Protein AF-A0A662DNP5-F1 (afdb_monomer_lite)

Sequence (280 aa):
MILGVSLAGTIFVSTRASARKDHTVALIEAVDAAIAKAESLQQAASLASVRGSESRRVARHDNTPQSVALATEATAAERLAYVGAADAWEAAGVVVEDALASSVDTMDASAREELRRLRYRTQIGTGDLAGAAENLEAMLKQSIDSPDADPAHRIRVREDLVMAYYHAARLMRLRGDPERAWRLVSERARQHARVLAEGADPAGGLLGATTRRQYNLEVIMEFERTPLDMLDAEALPVECPGGNCKNLNLDTWPWKKRQNNDDSLNDDRGVGDPGSSGGG

Structure (mmCIF, N/CA/C/O backbone):
data_AF-A0A662DNP5-F1
#
_entry.id   AF-A0A662DNP5-F1
#
loop_
_atom_site.group_PDB
_atom_site.id
_atom_site.type_symbol
_atom_site.label_atom_id
_atom_site.label_alt_id
_atom_site.label_comp_id
_atom_site.label_asym_id
_atom_site.label_entity_id
_atom_site.label_seq_id
_atom_site.pdbx_PDB_ins_code
_atom_site.Cartn_x
_atom_site.Cartn_y
_atom_site.Cartn_z
_atom_site.occupancy
_atom_site.B_iso_or_equiv
_atom_site.auth_seq_id
_atom_site.auth_comp_id
_atom_site.auth_asym_id
_atom_site.auth_atom_id
_atom_site.pdbx_PDB_model_num
ATOM 1 N N . MET A 1 1 ? 23.895 19.613 -67.148 1.00 36.22 1 MET A N 1
ATOM 2 C CA . MET A 1 1 ? 23.746 20.495 -65.972 1.00 36.22 1 MET A CA 1
ATOM 3 C C . MET A 1 1 ? 22.516 20.006 -65.210 1.00 36.22 1 MET A C 1
ATOM 5 O O . MET A 1 1 ? 21.408 20.343 -65.591 1.00 36.22 1 MET A O 1
ATOM 9 N N . ILE A 1 2 ? 22.690 19.087 -64.254 1.00 39.53 2 ILE A N 1
ATOM 10 C CA . ILE A 1 2 ? 21.603 18.554 -63.415 1.00 39.53 2 ILE A CA 1
ATOM 11 C C . ILE A 1 2 ? 22.115 18.602 -61.979 1.00 39.53 2 ILE A C 1
ATOM 13 O O . ILE A 1 2 ? 23.046 17.882 -61.635 1.00 39.53 2 ILE A O 1
ATOM 17 N N . LEU A 1 3 ? 21.529 19.475 -61.168 1.00 39.50 3 LEU A N 1
ATOM 18 C CA . LEU A 1 3 ? 21.676 19.490 -59.717 1.00 39.50 3 LEU A CA 1
ATOM 19 C C . LEU A 1 3 ? 20.291 19.776 -59.140 1.00 39.50 3 LEU A C 1
ATOM 21 O O . LEU A 1 3 ? 19.796 20.895 -59.208 1.00 39.50 3 LEU A O 1
ATOM 25 N N . GLY A 1 4 ? 19.666 18.730 -58.612 1.00 35.75 4 GLY A N 1
ATOM 26 C CA . GLY A 1 4 ? 18.464 18.794 -57.792 1.00 35.75 4 GLY A CA 1
ATOM 27 C C . GLY A 1 4 ? 18.641 17.787 -56.666 1.00 35.75 4 GLY A C 1
ATOM 28 O O . GLY A 1 4 ? 18.361 16.607 -56.846 1.00 35.75 4 GLY A O 1
ATOM 29 N N . VAL A 1 5 ? 19.204 18.234 -55.543 1.00 42.66 5 VAL A N 1
ATOM 30 C CA . VAL A 1 5 ? 19.415 17.408 -54.348 1.00 42.66 5 VAL A CA 1
ATOM 31 C C . VAL A 1 5 ? 18.262 17.667 -53.384 1.00 42.66 5 VAL A C 1
ATOM 33 O O . VAL A 1 5 ? 18.065 18.787 -52.918 1.00 42.66 5 VAL A O 1
ATOM 36 N N . SER A 1 6 ? 17.496 16.610 -53.116 1.00 42.53 6 SER A N 1
ATOM 37 C CA . SER A 1 6 ? 16.400 16.555 -52.150 1.00 42.53 6 SER A CA 1
ATOM 38 C C . SER A 1 6 ? 16.863 16.887 -50.731 1.00 42.53 6 SER A C 1
ATOM 40 O O . SER A 1 6 ? 17.565 16.101 -50.100 1.00 42.53 6 SER A O 1
ATOM 42 N N . LEU A 1 7 ? 16.384 18.011 -50.196 1.00 45.66 7 LEU A N 1
ATOM 43 C CA . LEU A 1 7 ? 16.494 18.400 -48.789 1.00 45.66 7 LEU A CA 1
ATOM 44 C C . LEU A 1 7 ? 15.089 18.369 -48.151 1.00 45.66 7 LEU A C 1
ATOM 46 O O . LEU A 1 7 ? 14.482 19.403 -47.909 1.00 45.66 7 LEU A O 1
ATOM 50 N N . ALA A 1 8 ? 14.512 17.180 -47.952 1.00 47.00 8 ALA A N 1
ATOM 51 C CA . ALA A 1 8 ? 13.168 17.055 -47.355 1.00 47.00 8 ALA A CA 1
ATOM 52 C C . ALA A 1 8 ? 13.023 15.929 -46.309 1.00 47.00 8 ALA A C 1
ATOM 54 O O . ALA A 1 8 ? 11.950 15.758 -45.739 1.00 47.00 8 ALA A O 1
ATOM 55 N N . GLY A 1 9 ? 14.084 15.164 -46.019 1.00 45.00 9 GLY A N 1
ATOM 56 C CA . GLY A 1 9 ? 13.989 13.956 -45.182 1.00 45.00 9 GLY A CA 1
ATOM 57 C C . GLY A 1 9 ? 14.181 14.149 -43.672 1.00 45.00 9 GLY A C 1
ATOM 58 O O . GLY A 1 9 ? 13.719 13.322 -42.892 1.00 45.00 9 GLY A O 1
ATOM 59 N N . THR A 1 10 ? 14.844 15.216 -43.221 1.00 48.53 10 THR A N 1
ATOM 60 C CA . THR A 1 10 ? 15.363 15.299 -41.838 1.00 48.53 10 THR A CA 1
ATOM 61 C C . THR A 1 10 ? 14.468 16.046 -40.845 1.00 48.53 10 THR A C 1
ATOM 63 O O . THR A 1 10 ? 14.585 15.824 -39.644 1.00 48.53 10 THR A O 1
ATOM 66 N N . ILE A 1 11 ? 13.531 16.882 -41.303 1.00 49.62 11 ILE A N 1
ATOM 67 C CA . ILE A 1 11 ? 12.707 17.717 -40.403 1.00 49.62 11 ILE A CA 1
ATOM 68 C C . ILE A 1 11 ? 11.482 16.950 -39.857 1.00 49.62 11 ILE A C 1
ATOM 70 O O . ILE A 1 11 ? 11.056 17.185 -38.728 1.00 49.62 11 ILE A O 1
ATOM 74 N N . PHE A 1 12 ? 10.960 15.964 -40.596 1.00 46.38 12 PHE A N 1
ATOM 75 C CA . PHE A 1 12 ? 9.744 15.220 -40.220 1.00 46.38 12 PHE A CA 1
ATOM 76 C C . PHE A 1 12 ? 9.962 14.112 -39.173 1.00 46.38 12 PHE A C 1
ATOM 78 O O . PHE A 1 12 ? 9.033 13.726 -38.462 1.00 46.38 12 PHE A O 1
ATOM 85 N N . VAL A 1 13 ? 11.184 13.580 -39.062 1.00 53.91 13 VAL A N 1
ATOM 86 C CA . VAL A 1 13 ? 11.512 12.513 -38.098 1.00 53.91 13 VAL A CA 1
ATOM 87 C C . VAL A 1 13 ? 11.653 13.076 -36.679 1.00 53.91 13 VAL A C 1
ATOM 89 O O . VAL A 1 13 ? 11.223 12.442 -35.715 1.00 53.91 13 VAL A O 1
ATOM 92 N N . SER A 1 14 ? 12.183 14.296 -36.557 1.00 59.44 14 SER A N 1
ATOM 93 C CA . SER A 1 14 ? 12.400 14.977 -35.274 1.00 59.44 14 SER A CA 1
ATOM 94 C C . SER A 1 14 ? 11.085 15.302 -34.546 1.00 59.44 14 SER A C 1
ATOM 96 O O . SER A 1 14 ? 10.929 15.003 -33.362 1.00 59.44 14 SER A O 1
ATOM 98 N N . THR A 1 15 ? 10.078 15.804 -35.266 1.00 64.00 15 THR A N 1
ATOM 99 C CA . THR A 1 15 ? 8.771 16.185 -34.695 1.00 64.00 15 THR A CA 1
ATOM 100 C C . THR A 1 15 ? 7.972 14.983 -34.188 1.00 64.00 15 THR A C 1
ATOM 102 O O . THR A 1 15 ? 7.389 15.043 -33.108 1.00 64.00 15 THR A O 1
ATOM 105 N N . ARG A 1 16 ? 7.990 13.853 -34.910 1.00 60.69 16 ARG A N 1
ATOM 106 C CA . ARG A 1 16 ? 7.328 12.609 -34.466 1.00 60.69 16 ARG A CA 1
ATOM 107 C C . ARG A 1 16 ? 8.023 11.949 -33.274 1.00 60.69 16 ARG A C 1
ATOM 109 O O . ARG A 1 16 ? 7.380 11.234 -32.511 1.00 60.69 16 ARG A O 1
ATOM 116 N N . ALA A 1 17 ? 9.334 12.130 -33.125 1.00 62.41 17 ALA A N 1
ATOM 117 C CA . ALA A 1 17 ? 10.064 11.637 -31.960 1.00 62.41 17 ALA A CA 1
ATOM 118 C C . ALA A 1 17 ? 9.761 12.474 -30.706 1.00 62.41 17 ALA A C 1
ATOM 120 O O . ALA A 1 17 ? 9.535 11.889 -29.651 1.00 62.41 17 ALA A O 1
ATOM 121 N N . SER A 1 18 ? 9.683 13.805 -30.834 1.00 68.06 18 SER A N 1
ATOM 122 C CA . SER A 1 18 ? 9.265 14.693 -29.737 1.00 68.06 18 SER A CA 1
ATOM 123 C C . SER A 1 18 ? 7.837 14.386 -29.282 1.00 68.06 18 SER A C 1
ATOM 125 O O . SER A 1 18 ? 7.633 14.042 -28.127 1.00 68.06 18 SER A O 1
ATOM 127 N N . ALA A 1 19 ? 6.876 14.348 -30.212 1.00 73.06 19 ALA A N 1
ATOM 128 C CA . ALA A 1 19 ? 5.469 14.105 -29.883 1.00 73.06 19 ALA A CA 1
ATOM 129 C C . ALA A 1 19 ? 5.215 12.753 -29.182 1.00 73.06 19 ALA A C 1
ATOM 131 O O . ALA A 1 19 ? 4.323 12.644 -28.345 1.00 73.06 19 ALA A O 1
ATOM 132 N N . ARG A 1 20 ? 6.004 11.711 -29.490 1.00 74.00 20 ARG A N 1
ATOM 133 C CA . ARG A 1 20 ? 5.924 10.409 -28.796 1.00 74.00 20 ARG A CA 1
ATOM 134 C C . ARG A 1 20 ? 6.465 10.461 -27.368 1.00 74.00 20 ARG A C 1
ATOM 136 O O . ARG A 1 20 ? 5.899 9.814 -26.486 1.00 74.00 20 ARG A O 1
ATOM 143 N N . LYS A 1 21 ? 7.541 11.220 -27.139 1.00 75.69 21 LYS A N 1
ATOM 144 C CA . LYS A 1 21 ? 8.077 11.451 -25.791 1.00 75.69 21 LYS A CA 1
ATOM 145 C C . LYS A 1 21 ? 7.081 12.239 -24.948 1.00 75.69 21 LYS A C 1
ATOM 147 O O . LYS A 1 21 ? 6.774 11.807 -23.845 1.00 75.69 21 LYS A O 1
ATOM 152 N N . ASP A 1 22 ? 6.507 13.298 -25.512 1.00 82.44 22 ASP A N 1
ATOM 153 C CA . ASP A 1 22 ? 5.512 14.135 -24.835 1.00 82.44 22 ASP A CA 1
ATOM 154 C C . ASP A 1 22 ? 4.267 13.316 -24.449 1.00 82.44 22 ASP A C 1
ATOM 156 O O . ASP A 1 22 ? 3.768 13.421 -23.332 1.00 82.44 22 ASP A O 1
ATOM 160 N N . HIS A 1 23 ? 3.815 12.419 -25.333 1.00 86.31 23 HIS A N 1
ATOM 161 C CA . HIS A 1 23 ? 2.709 11.510 -25.029 1.00 86.31 23 HIS A CA 1
ATOM 162 C C . HIS A 1 23 ? 3.040 10.510 -23.909 1.00 86.31 23 HIS A C 1
ATOM 164 O O . HIS A 1 23 ? 2.220 10.289 -23.023 1.00 86.31 23 HIS A O 1
ATOM 170 N N . THR A 1 24 ? 4.241 9.923 -23.923 1.00 86.94 24 THR A N 1
ATOM 171 C CA . THR A 1 24 ? 4.683 8.968 -22.890 1.00 86.94 24 THR A CA 1
ATOM 172 C C . THR A 1 24 ? 4.749 9.627 -21.514 1.00 86.94 24 THR A C 1
ATOM 174 O O . THR A 1 24 ? 4.273 9.053 -20.538 1.00 86.94 24 THR A O 1
ATOM 177 N N . VAL A 1 25 ? 5.299 10.843 -21.445 1.00 88.56 25 VAL A N 1
ATOM 178 C CA . VAL A 1 25 ? 5.352 11.631 -20.206 1.00 88.56 25 VAL A CA 1
ATOM 179 C C . VAL A 1 25 ? 3.941 11.917 -19.699 1.00 88.56 25 VAL A C 1
ATOM 181 O O . VAL A 1 25 ? 3.656 11.640 -18.539 1.00 88.56 25 VAL A O 1
ATOM 184 N N . ALA A 1 26 ? 3.033 12.356 -20.574 1.00 90.88 26 ALA A N 1
ATOM 185 C CA . ALA A 1 26 ? 1.649 12.635 -20.195 1.00 90.88 26 ALA A CA 1
ATOM 186 C C . ALA A 1 26 ? 0.910 11.400 -19.642 1.00 90.88 26 ALA A C 1
ATOM 188 O O . ALA A 1 26 ? 0.112 11.527 -18.715 1.00 90.88 26 ALA A O 1
ATOM 189 N N . LEU A 1 27 ? 1.174 10.203 -20.181 1.00 92.88 27 LEU A N 1
ATOM 190 C CA . LEU A 1 27 ? 0.600 8.959 -19.657 1.00 92.88 27 LEU A CA 1
ATOM 191 C C . LEU A 1 27 ? 1.104 8.650 -18.241 1.00 92.88 27 LEU A C 1
ATOM 193 O O . LEU A 1 27 ? 0.302 8.316 -17.372 1.00 92.88 27 LEU A O 1
ATOM 197 N N . ILE A 1 28 ? 2.413 8.779 -18.001 1.00 92.44 28 ILE A N 1
ATOM 198 C CA . ILE A 1 28 ? 3.003 8.544 -16.674 1.00 92.44 28 ILE A CA 1
ATOM 199 C C . ILE A 1 28 ? 2.483 9.578 -15.667 1.00 92.44 28 ILE A C 1
ATOM 201 O O . ILE A 1 28 ? 2.056 9.201 -14.582 1.00 92.44 28 ILE A O 1
ATOM 205 N N . GLU A 1 29 ? 2.422 10.858 -16.039 1.00 93.81 29 GLU A N 1
ATOM 206 C CA . GLU A 1 29 ? 1.881 11.917 -15.176 1.00 93.81 29 GLU A CA 1
ATOM 207 C C . GLU A 1 29 ? 0.405 11.683 -14.821 1.00 93.81 29 GLU A C 1
ATOM 209 O O . GLU A 1 29 ? -0.000 11.903 -13.678 1.00 93.81 29 GLU A O 1
ATOM 214 N N . ALA A 1 30 ? -0.406 11.205 -15.771 1.00 95.75 30 ALA A N 1
ATOM 215 C CA . ALA A 1 30 ? -1.804 10.864 -15.514 1.00 95.75 30 ALA A CA 1
ATOM 216 C C . ALA A 1 30 ? -1.939 9.695 -14.524 1.00 95.75 30 ALA A C 1
ATOM 218 O O . ALA A 1 30 ? -2.786 9.739 -13.627 1.00 95.75 30 ALA A O 1
ATOM 219 N N . VAL A 1 31 ? -1.084 8.677 -14.658 1.00 96.94 31 VAL A N 1
ATOM 220 C CA . VAL A 1 31 ? -1.005 7.556 -13.714 1.00 96.94 31 VAL A CA 1
ATOM 221 C C . VAL A 1 31 ? -0.589 8.038 -12.324 1.00 96.94 31 VAL A C 1
ATOM 223 O O . VAL A 1 31 ? -1.267 7.725 -11.344 1.00 96.94 31 VAL A O 1
ATOM 226 N N . ASP A 1 32 ? 0.486 8.820 -12.225 1.00 95.81 32 ASP A N 1
ATOM 227 C CA . ASP A 1 32 ? 0.985 9.336 -10.948 1.00 95.81 32 ASP A CA 1
ATOM 228 C C . ASP A 1 32 ? -0.064 10.213 -10.255 1.00 95.81 32 ASP A C 1
ATOM 230 O O . ASP A 1 32 ? -0.270 10.096 -9.047 1.00 95.81 32 ASP A O 1
ATOM 234 N N . ALA A 1 33 ? -0.796 11.038 -11.009 1.00 97.19 33 ALA A N 1
ATOM 235 C CA . ALA A 1 33 ? -1.895 11.837 -10.474 1.00 97.19 33 ALA A CA 1
ATOM 236 C C . ALA A 1 33 ? -3.041 10.965 -9.929 1.00 97.19 33 ALA A C 1
ATOM 238 O O . ALA A 1 33 ? -3.607 11.274 -8.874 1.00 97.19 33 ALA A O 1
ATOM 239 N N . ALA A 1 34 ? -3.382 9.870 -10.616 1.00 97.81 34 ALA A N 1
ATOM 240 C CA . ALA A 1 34 ? -4.404 8.934 -10.155 1.00 97.81 34 ALA A CA 1
ATOM 241 C C . ALA A 1 34 ? -3.972 8.207 -8.868 1.00 97.81 34 ALA A C 1
ATOM 243 O O . ALA A 1 34 ? -4.752 8.134 -7.916 1.00 97.81 34 ALA A O 1
ATOM 244 N N . ILE A 1 35 ? -2.718 7.748 -8.802 1.00 96.06 35 ILE A N 1
ATOM 245 C CA . ILE A 1 35 ? -2.137 7.119 -7.606 1.00 96.06 35 ILE A CA 1
ATOM 246 C C . ILE A 1 35 ? -2.080 8.116 -6.445 1.00 96.06 35 ILE A C 1
ATOM 248 O O . ILE A 1 35 ? -2.546 7.801 -5.354 1.00 96.06 35 ILE A O 1
ATOM 252 N N . ALA A 1 36 ? -1.602 9.342 -6.669 1.00 95.88 36 ALA A N 1
ATOM 253 C CA . ALA A 1 36 ? -1.534 10.373 -5.634 1.00 95.88 36 ALA A CA 1
ATOM 254 C C . ALA A 1 36 ? -2.922 10.718 -5.066 1.00 95.88 36 ALA A C 1
ATOM 256 O O . ALA A 1 36 ? -3.079 10.926 -3.859 1.00 95.88 36 ALA A O 1
ATOM 257 N N . LYS A 1 37 ? -3.958 10.742 -5.916 1.00 96.44 37 LYS A N 1
ATOM 258 C CA . LYS A 1 37 ? -5.347 10.909 -5.470 1.00 96.44 37 LYS A CA 1
ATOM 259 C C . LYS A 1 37 ? -5.800 9.741 -4.591 1.00 96.44 37 LYS A C 1
ATOM 261 O O . LYS A 1 37 ? -6.420 9.985 -3.554 1.00 96.44 37 LYS A O 1
ATOM 266 N N . ALA A 1 38 ? -5.505 8.504 -4.989 1.00 94.62 38 ALA A N 1
ATOM 267 C CA . ALA A 1 38 ? -5.843 7.319 -4.206 1.00 94.62 38 ALA A CA 1
ATOM 268 C C . ALA A 1 38 ? -5.133 7.324 -2.841 1.00 94.62 38 ALA A C 1
ATOM 270 O O . ALA A 1 38 ? -5.788 7.179 -1.811 1.00 94.62 38 ALA A O 1
ATOM 271 N N . GLU A 1 39 ? -3.831 7.625 -2.812 1.00 92.38 39 GLU A N 1
ATOM 272 C CA . GLU A 1 39 ? -3.050 7.779 -1.578 1.00 92.38 39 GLU A CA 1
ATOM 273 C C . GLU A 1 39 ? -3.624 8.874 -0.663 1.00 92.38 39 GLU A C 1
ATOM 275 O O . GLU A 1 39 ? -3.740 8.675 0.546 1.00 92.38 39 GLU A O 1
ATOM 280 N N . SER A 1 40 ? -4.039 10.017 -1.220 1.00 94.31 40 SER A N 1
ATOM 281 C CA . SER A 1 40 ? -4.643 11.108 -0.445 1.00 94.31 40 SER A CA 1
ATOM 282 C C . SER A 1 40 ? -5.986 10.715 0.183 1.00 94.31 40 SER A C 1
ATOM 284 O O . SER A 1 40 ? -6.209 10.962 1.372 1.00 94.31 40 SER A O 1
ATOM 286 N N . LEU A 1 41 ? -6.874 10.072 -0.582 1.00 93.94 41 LEU A N 1
ATOM 287 C CA . LEU A 1 41 ? -8.159 9.586 -0.067 1.00 93.94 41 LEU A CA 1
ATOM 288 C C . LEU A 1 41 ? -7.966 8.505 0.993 1.00 93.94 41 LEU A C 1
ATOM 290 O O . LEU A 1 41 ? -8.680 8.467 1.994 1.00 93.94 41 LEU A O 1
ATOM 294 N N . GLN A 1 42 ? -6.952 7.674 0.816 1.00 89.69 42 GLN A N 1
ATOM 295 C CA . GLN A 1 42 ? -6.606 6.648 1.772 1.00 89.69 42 GLN A CA 1
ATOM 296 C C . GLN A 1 42 ? -6.049 7.219 3.081 1.00 89.69 42 GLN A C 1
ATOM 298 O O . GLN A 1 42 ? -6.447 6.774 4.155 1.00 89.69 42 GLN A O 1
ATOM 303 N N . GLN A 1 43 ? -5.189 8.239 3.023 1.00 90.00 43 GLN A N 1
ATOM 304 C CA . GLN A 1 43 ? -4.744 8.962 4.220 1.00 90.00 43 GLN A CA 1
ATOM 305 C C . GLN A 1 43 ? -5.936 9.570 4.972 1.00 90.00 43 GLN A C 1
ATOM 307 O O . GLN A 1 43 ? -6.005 9.488 6.201 1.00 90.00 43 GLN A O 1
ATOM 312 N N . ALA A 1 44 ? -6.911 10.131 4.248 1.00 91.25 44 ALA A N 1
ATOM 313 C CA . ALA A 1 44 ? -8.145 10.631 4.848 1.00 91.25 44 ALA A CA 1
ATOM 314 C C . ALA A 1 44 ? -8.959 9.509 5.520 1.00 91.25 44 ALA A C 1
ATOM 316 O O . ALA A 1 44 ? -9.486 9.711 6.618 1.00 91.25 44 ALA A O 1
ATOM 317 N N . ALA A 1 45 ? -9.013 8.320 4.915 1.00 90.75 45 ALA A N 1
ATOM 318 C CA . ALA A 1 45 ? -9.662 7.150 5.497 1.00 90.75 45 ALA A CA 1
ATOM 319 C C . ALA A 1 45 ? -8.958 6.652 6.769 1.00 90.75 45 ALA A C 1
ATOM 321 O O . ALA A 1 45 ? -9.620 6.407 7.779 1.00 90.75 45 ALA A O 1
ATOM 322 N N . SER A 1 46 ? -7.622 6.611 6.785 1.00 87.31 46 SER A N 1
ATOM 323 C CA . SER A 1 46 ? -6.850 6.271 7.986 1.00 87.31 46 SER A CA 1
ATOM 324 C C . SER A 1 46 ? -7.104 7.261 9.129 1.00 87.31 46 SER A C 1
ATOM 326 O O . SER A 1 46 ? -7.311 6.849 10.270 1.00 87.31 46 SER A O 1
ATOM 328 N N . LEU A 1 47 ? -7.178 8.566 8.841 1.00 89.44 47 LEU A N 1
ATOM 329 C CA . LEU A 1 47 ? -7.543 9.576 9.842 1.00 89.44 47 LEU A CA 1
ATOM 330 C C . LEU A 1 47 ? -8.979 9.395 10.358 1.00 89.44 47 LEU A C 1
ATOM 332 O O . LEU A 1 47 ? -9.227 9.551 11.555 1.00 89.44 47 LEU A O 1
ATOM 336 N N . ALA A 1 48 ? -9.925 9.055 9.479 1.00 90.81 48 ALA A N 1
ATOM 337 C CA . ALA A 1 48 ? -11.293 8.735 9.881 1.00 90.81 48 ALA A CA 1
ATOM 338 C C . ALA A 1 48 ? -11.343 7.491 10.786 1.00 90.81 48 ALA A C 1
ATOM 340 O O . ALA A 1 48 ? -12.102 7.479 11.753 1.00 90.81 48 ALA A O 1
ATOM 341 N N . SER A 1 49 ? -10.491 6.494 10.537 1.00 87.56 49 SER A N 1
ATOM 342 C CA . SER A 1 49 ? -10.379 5.281 11.353 1.00 87.56 49 SER A CA 1
ATOM 343 C C . SER A 1 49 ? -9.883 5.559 12.770 1.00 87.56 49 SER A C 1
ATOM 345 O O . SER A 1 49 ? -10.510 5.114 13.733 1.00 87.56 49 SER A O 1
ATOM 347 N N . VAL A 1 50 ? -8.849 6.396 12.928 1.00 87.31 50 VAL A N 1
ATOM 348 C CA . VAL A 1 50 ? -8.386 6.847 14.255 1.00 87.31 50 VAL A CA 1
ATOM 349 C C . VAL A 1 50 ? -9.523 7.536 15.020 1.00 87.31 50 VAL A C 1
ATOM 351 O O . VAL A 1 50 ? -9.824 7.161 16.153 1.00 87.31 50 VAL A O 1
ATOM 354 N N . ARG A 1 51 ? -10.233 8.474 14.376 1.00 88.81 51 ARG A N 1
ATOM 355 C CA . ARG A 1 51 ? -11.394 9.162 14.976 1.00 88.81 51 ARG A CA 1
ATOM 356 C C . ARG A 1 51 ? -12.526 8.196 15.337 1.00 88.81 51 ARG A C 1
ATOM 358 O O . ARG A 1 51 ? -13.171 8.360 16.375 1.00 88.81 51 ARG A O 1
ATOM 365 N N . GLY A 1 52 ? -12.765 7.186 14.501 1.00 89.75 52 GLY A N 1
ATOM 366 C CA . GLY A 1 52 ? -13.716 6.107 14.758 1.00 89.75 52 GLY A CA 1
ATOM 367 C C . GLY A 1 52 ? -13.344 5.316 16.009 1.00 89.75 52 GLY A C 1
ATOM 368 O O . GLY A 1 52 ? -14.171 5.150 16.908 1.00 89.75 52 GLY A O 1
ATOM 369 N N . SER A 1 53 ? -12.087 4.882 16.112 1.00 86.12 53 SER A N 1
ATOM 370 C CA . SER A 1 53 ? -11.567 4.122 17.255 1.00 86.12 53 SER A CA 1
ATOM 371 C C . SER A 1 53 ? -11.613 4.912 18.562 1.00 86.12 53 SER A C 1
ATOM 373 O O . SER A 1 53 ? -12.044 4.373 19.586 1.00 86.12 53 SER A O 1
ATOM 375 N N . GLU A 1 54 ? -11.260 6.197 18.533 1.00 89.75 54 GLU A N 1
ATOM 376 C CA . GLU A 1 54 ? -11.392 7.092 19.685 1.00 89.75 54 GLU A CA 1
ATOM 377 C C . GLU A 1 54 ? -12.851 7.252 20.118 1.00 89.75 54 GLU A C 1
ATOM 379 O O . GLU A 1 54 ? -13.166 7.073 21.297 1.00 89.75 54 GLU A O 1
ATOM 384 N N . SER A 1 55 ? -13.759 7.500 19.172 1.00 91.94 55 SER A N 1
ATOM 385 C CA . SER A 1 55 ? -15.188 7.669 19.462 1.00 91.94 55 SER A CA 1
ATOM 386 C C . SER A 1 55 ? -15.795 6.395 20.057 1.00 91.94 55 SER A C 1
ATOM 388 O O . SER A 1 55 ? -16.521 6.451 21.050 1.00 91.94 55 SER A O 1
ATOM 390 N N . ARG A 1 56 ? -15.435 5.217 19.525 1.00 91.75 56 ARG A N 1
ATOM 391 C CA . ARG A 1 56 ? -15.834 3.916 20.091 1.00 91.75 56 ARG A CA 1
ATOM 392 C C . ARG A 1 56 ? -15.274 3.698 21.499 1.00 91.75 56 ARG A C 1
ATOM 394 O O . ARG A 1 56 ? -15.966 3.129 22.341 1.00 91.75 56 ARG A O 1
ATOM 401 N N . ARG A 1 57 ? -14.042 4.138 21.779 1.00 90.56 57 ARG A N 1
ATOM 402 C CA . ARG A 1 57 ? -13.437 4.058 23.121 1.00 90.56 57 ARG A CA 1
ATOM 403 C C . ARG A 1 57 ? -14.199 4.919 24.130 1.00 90.56 57 ARG A C 1
ATOM 405 O O . ARG A 1 57 ? -14.511 4.421 25.208 1.00 90.56 57 ARG A O 1
ATOM 412 N N . VAL A 1 58 ? -14.541 6.154 23.763 1.00 92.88 58 VAL A N 1
ATOM 413 C CA . VAL A 1 58 ? -15.359 7.055 24.595 1.00 92.88 58 VAL A CA 1
ATOM 414 C C . VAL A 1 58 ? -16.751 6.466 24.831 1.00 92.88 58 VAL A C 1
ATOM 416 O O . VAL A 1 58 ? -17.204 6.408 25.969 1.00 92.88 58 VAL A O 1
ATOM 419 N N . ALA A 1 59 ? -17.403 5.939 23.790 1.00 94.75 59 ALA A N 1
ATOM 420 C CA . ALA A 1 59 ? -18.713 5.301 23.923 1.00 94.75 59 ALA A CA 1
ATOM 421 C C . ALA A 1 59 ? -18.706 4.108 24.889 1.00 94.75 59 ALA A C 1
ATOM 423 O O . ALA A 1 59 ? -19.617 3.983 25.702 1.00 94.75 59 ALA A O 1
ATOM 424 N N . ARG A 1 60 ? -17.665 3.263 24.850 1.00 93.69 60 ARG A N 1
ATOM 425 C CA . ARG A 1 60 ? -17.513 2.144 25.798 1.00 93.69 60 ARG A CA 1
ATOM 426 C C . ARG A 1 60 ? -17.318 2.600 27.244 1.00 93.69 60 ARG A C 1
ATOM 428 O O . ARG A 1 60 ? -17.746 1.889 28.145 1.00 93.69 60 ARG A O 1
ATOM 435 N N . HIS A 1 61 ? -16.650 3.731 27.459 1.00 93.94 61 HIS A N 1
ATOM 436 C CA . HIS A 1 61 ? -16.374 4.255 28.795 1.00 93.94 61 HIS A CA 1
ATOM 437 C C . HIS A 1 61 ? -17.585 4.994 29.385 1.00 93.94 61 HIS A C 1
ATOM 439 O O . HIS A 1 61 ? -18.011 4.685 30.494 1.00 93.94 61 HIS A O 1
ATOM 445 N N . ASP A 1 62 ? -18.162 5.935 28.634 1.00 94.50 62 ASP A N 1
ATOM 446 C CA . ASP A 1 62 ? -19.203 6.841 29.137 1.00 94.50 62 ASP A CA 1
ATOM 447 C C . ASP A 1 62 ? -20.621 6.277 28.965 1.00 94.50 62 ASP A C 1
ATOM 449 O O . ASP A 1 62 ? -21.517 6.610 29.739 1.00 94.50 62 ASP A O 1
ATOM 453 N N . ASN A 1 63 ? -20.833 5.447 27.935 1.00 93.44 63 ASN A N 1
ATOM 454 C CA . ASN A 1 63 ? -22.097 4.783 27.600 1.00 93.44 63 ASN A CA 1
ATOM 455 C C . ASN A 1 63 ? -23.344 5.694 27.637 1.00 93.44 63 ASN A C 1
ATOM 457 O O . ASN A 1 63 ? -24.429 5.287 28.058 1.00 93.44 63 ASN A O 1
ATOM 461 N N . THR A 1 64 ? -23.201 6.947 27.201 1.00 97.50 64 THR A N 1
ATOM 462 C CA . THR A 1 64 ? -24.313 7.893 27.081 1.00 97.50 64 THR A CA 1
ATOM 463 C C . THR A 1 64 ? -24.940 7.796 25.689 1.00 97.50 64 THR A C 1
ATOM 465 O O . THR A 1 64 ? -24.258 7.439 24.724 1.00 97.50 64 THR A O 1
ATOM 468 N N . PRO A 1 65 ? -26.224 8.165 25.519 1.00 97.62 65 PRO A N 1
ATOM 469 C CA . PRO A 1 65 ? -26.835 8.222 24.192 1.00 97.62 65 PRO A CA 1
ATOM 470 C C . PRO A 1 65 ? -26.044 9.097 23.208 1.00 97.62 65 PRO A C 1
ATOM 472 O O . PRO A 1 65 ? -25.948 8.759 22.030 1.00 97.62 65 PRO A O 1
ATOM 475 N N . GLN A 1 66 ? -25.433 10.190 23.686 1.00 96.06 66 GLN A N 1
ATOM 476 C CA . GLN A 1 66 ? -24.604 11.059 22.851 1.00 96.06 66 GLN A CA 1
ATOM 477 C C . GLN A 1 66 ? -23.302 10.375 22.411 1.00 96.06 66 GLN A C 1
ATOM 479 O O . GLN A 1 66 ? -22.963 10.436 21.231 1.00 96.06 66 GLN A O 1
ATOM 484 N N . SER A 1 67 ? -22.576 9.710 23.320 1.00 96.19 67 SER A N 1
ATOM 485 C CA . SER A 1 67 ? -21.308 9.058 22.963 1.00 96.19 67 SER A CA 1
ATOM 486 C C . SER A 1 67 ? -21.520 7.863 22.029 1.00 96.19 67 SER A C 1
ATOM 488 O O . SER A 1 67 ? -20.745 7.675 21.090 1.00 96.19 67 SER A O 1
ATOM 490 N N . VAL A 1 68 ? -22.617 7.118 22.203 1.00 96.00 68 VAL A N 1
ATOM 491 C CA . VAL A 1 68 ? -23.025 6.043 21.281 1.00 96.00 68 VAL A CA 1
ATOM 492 C C . VAL A 1 68 ? -23.391 6.593 19.896 1.00 96.00 68 VAL A C 1
ATOM 494 O O . VAL A 1 68 ? -22.979 6.019 18.882 1.00 96.00 68 VAL A O 1
ATOM 497 N N . ALA A 1 69 ? -24.117 7.715 19.823 1.00 96.44 69 ALA A N 1
ATOM 498 C CA . ALA A 1 69 ? -24.459 8.353 18.550 1.00 96.44 69 ALA A CA 1
ATOM 499 C C . ALA A 1 69 ? -23.207 8.832 17.792 1.00 96.44 69 ALA A C 1
ATOM 501 O O . ALA A 1 69 ? -23.050 8.505 16.615 1.00 96.44 69 ALA A O 1
ATOM 502 N N . LEU A 1 70 ? -22.276 9.505 18.479 1.00 95.44 70 LEU A N 1
ATOM 503 C CA . LEU A 1 70 ? -21.005 9.955 17.895 1.00 95.44 70 LEU A CA 1
ATOM 504 C C . LEU A 1 70 ? -20.153 8.785 17.386 1.00 95.44 70 LEU A C 1
ATOM 506 O O . LEU A 1 70 ? -19.607 8.847 16.287 1.00 95.44 70 LEU A O 1
ATOM 510 N N . ALA A 1 71 ? -20.066 7.686 18.142 1.00 94.12 71 ALA A N 1
ATOM 511 C CA . ALA A 1 71 ? -19.352 6.489 17.696 1.00 94.12 71 ALA A CA 1
ATOM 512 C C . ALA A 1 71 ? -19.991 5.843 16.456 1.00 94.12 71 ALA A C 1
ATOM 514 O O . ALA A 1 71 ? -19.279 5.322 15.591 1.00 94.12 71 ALA A O 1
ATOM 515 N N . THR A 1 72 ? -21.321 5.893 16.350 1.00 94.56 72 THR A N 1
ATOM 516 C CA . THR A 1 72 ? -22.062 5.385 15.187 1.00 94.56 72 THR A CA 1
ATOM 517 C C . THR A 1 72 ? -21.787 6.236 13.948 1.00 94.56 72 THR A C 1
ATOM 519 O O . THR A 1 72 ? -21.450 5.691 12.897 1.00 94.56 72 THR A O 1
ATOM 522 N N . GLU A 1 73 ? -21.856 7.562 14.079 1.00 95.88 73 GLU A N 1
ATOM 523 C CA . GLU A 1 73 ? -21.539 8.506 13.001 1.00 95.88 73 GLU A CA 1
ATOM 524 C C . GLU A 1 73 ? -20.082 8.370 12.542 1.00 95.88 73 GLU A C 1
ATOM 526 O O . GLU A 1 73 ? -19.821 8.230 11.346 1.00 95.88 73 GLU A O 1
ATOM 531 N N . ALA A 1 74 ? -19.134 8.307 13.481 1.00 93.62 74 ALA A N 1
ATOM 532 C CA . ALA A 1 74 ? -17.719 8.136 13.167 1.00 93.62 74 ALA A CA 1
ATOM 533 C C . ALA A 1 74 ? -17.446 6.809 12.438 1.00 93.62 74 ALA A C 1
ATOM 535 O O . ALA A 1 74 ? -16.665 6.778 11.491 1.00 93.62 74 ALA A O 1
ATOM 536 N N . THR A 1 75 ? -18.137 5.727 12.815 1.00 90.00 75 THR A N 1
ATOM 537 C CA . THR A 1 75 ? -18.035 4.426 12.129 1.00 90.00 75 THR A CA 1
ATOM 538 C C . THR A 1 75 ? -18.617 4.479 10.709 1.00 90.00 75 THR A C 1
ATOM 540 O O . THR A 1 75 ? -18.093 3.835 9.797 1.00 90.00 75 THR A O 1
ATOM 543 N N . ALA A 1 76 ? -19.691 5.244 10.485 1.00 91.50 76 ALA A N 1
ATOM 544 C CA . ALA A 1 76 ? -20.242 5.456 9.147 1.00 91.50 76 ALA A CA 1
ATOM 545 C C . ALA A 1 76 ? -19.298 6.296 8.268 1.00 91.50 76 ALA A C 1
ATOM 547 O O . ALA A 1 76 ? -19.059 5.938 7.114 1.00 91.50 76 ALA A O 1
ATOM 548 N N . ALA A 1 77 ? -18.717 7.363 8.823 1.00 92.81 77 ALA A N 1
ATOM 549 C CA . ALA A 1 77 ? -17.745 8.210 8.135 1.00 92.81 77 ALA A CA 1
ATOM 550 C C . ALA A 1 77 ? -16.459 7.445 7.778 1.00 92.81 77 ALA A C 1
ATOM 552 O O . ALA A 1 77 ? -15.991 7.534 6.645 1.00 92.81 77 ALA A O 1
ATOM 553 N N . GLU A 1 78 ? -15.932 6.647 8.712 1.00 90.81 78 GLU A N 1
ATOM 554 C CA . GLU A 1 78 ? -14.806 5.732 8.489 1.00 90.81 78 GLU A CA 1
ATOM 555 C C . GLU A 1 78 ? -15.080 4.798 7.302 1.00 90.81 78 GLU A C 1
ATOM 557 O O . GLU A 1 78 ? -14.276 4.714 6.375 1.00 90.81 78 GLU A O 1
ATOM 562 N N . ARG A 1 79 ? -16.253 4.152 7.279 1.00 88.88 79 ARG A N 1
ATOM 563 C CA . ARG A 1 79 ? -16.646 3.250 6.189 1.00 88.88 79 ARG A CA 1
ATOM 564 C C . ARG A 1 79 ? -16.702 3.958 4.838 1.00 88.88 79 ARG A C 1
ATOM 566 O O . ARG A 1 79 ? -16.174 3.432 3.865 1.00 88.88 79 ARG A O 1
ATOM 573 N N . LEU A 1 80 ? -17.345 5.124 4.769 1.00 92.25 80 LEU A N 1
ATOM 574 C CA . LEU A 1 80 ? -17.453 5.893 3.525 1.00 92.25 80 LEU A CA 1
ATOM 575 C C . LEU A 1 80 ? -16.080 6.336 3.013 1.00 92.25 80 LEU A C 1
ATOM 577 O O . LEU A 1 80 ? -15.833 6.277 1.811 1.00 92.25 80 LEU A O 1
ATOM 581 N N . ALA A 1 81 ? -15.181 6.738 3.912 1.00 92.19 81 ALA A N 1
ATOM 582 C CA . ALA A 1 81 ? -13.829 7.130 3.539 1.00 92.19 81 ALA A CA 1
ATOM 583 C C . ALA A 1 81 ? -13.037 5.949 2.957 1.00 92.19 81 ALA A C 1
ATOM 585 O O . ALA A 1 81 ? -12.393 6.100 1.920 1.00 92.19 81 ALA A O 1
ATOM 586 N N . TYR A 1 82 ? -13.139 4.761 3.562 1.00 88.62 82 TYR A N 1
ATOM 587 C CA . TYR A 1 82 ? -12.491 3.562 3.031 1.00 88.62 82 TYR A CA 1
ATOM 588 C C . TYR A 1 82 ? -13.089 3.085 1.701 1.00 88.62 82 TYR A C 1
ATOM 590 O O . TYR A 1 82 ? -12.334 2.649 0.837 1.00 88.62 82 TYR A O 1
ATOM 598 N N . VAL A 1 83 ? -14.405 3.216 1.491 1.00 90.38 83 VAL A N 1
ATOM 599 C CA . VAL A 1 83 ? -15.025 2.963 0.175 1.00 90.38 83 VAL A CA 1
ATOM 600 C C . VAL A 1 83 ? -14.458 3.920 -0.874 1.00 90.38 83 VAL A C 1
ATOM 602 O O . VAL A 1 83 ? -13.967 3.470 -1.901 1.00 90.38 83 VAL A O 1
ATOM 605 N N . GLY A 1 84 ? -14.429 5.225 -0.588 1.00 92.62 84 GLY A N 1
ATOM 606 C CA . GLY A 1 84 ? -13.888 6.210 -1.528 1.00 92.62 84 GLY A CA 1
ATOM 607 C C . GLY A 1 84 ? -12.405 5.999 -1.852 1.00 92.62 84 GLY A C 1
ATOM 608 O O . GLY A 1 84 ? -11.980 6.249 -2.979 1.00 92.62 84 GLY A O 1
ATOM 609 N N . ALA A 1 85 ? -11.615 5.522 -0.888 1.00 92.06 85 ALA A N 1
ATOM 610 C CA . ALA A 1 85 ? -10.218 5.176 -1.119 1.00 92.06 85 ALA A CA 1
ATOM 611 C C . ALA A 1 85 ? -10.061 3.902 -1.969 1.00 92.06 85 ALA A C 1
ATOM 613 O O . ALA A 1 85 ? -9.241 3.884 -2.885 1.00 92.06 85 ALA A O 1
ATOM 614 N N . ALA A 1 86 ? -10.877 2.870 -1.721 1.00 90.38 86 ALA A N 1
ATOM 615 C CA . ALA A 1 86 ? -10.902 1.657 -2.538 1.00 90.38 86 ALA A CA 1
ATOM 616 C C . ALA A 1 86 ? -11.278 1.965 -3.999 1.00 90.38 86 ALA A C 1
ATOM 618 O O . ALA A 1 86 ? -10.537 1.589 -4.906 1.00 90.38 86 ALA A O 1
ATOM 619 N N . ASP A 1 87 ? -12.348 2.736 -4.218 1.00 93.25 87 ASP A N 1
ATOM 620 C CA . ASP A 1 87 ? -12.789 3.163 -5.553 1.00 93.25 87 ASP A CA 1
ATOM 621 C C . ASP A 1 87 ? -11.684 3.939 -6.291 1.00 93.25 87 ASP A C 1
ATOM 623 O O . ASP A 1 87 ? -11.492 3.794 -7.500 1.00 93.25 87 ASP A O 1
ATOM 627 N N . ALA A 1 88 ? -10.921 4.767 -5.570 1.00 95.25 88 ALA A N 1
ATOM 628 C CA . ALA A 1 88 ? -9.820 5.527 -6.148 1.00 95.25 88 ALA A CA 1
ATOM 629 C C . ALA A 1 88 ? -8.631 4.644 -6.550 1.00 95.25 88 ALA A C 1
ATOM 631 O O . ALA A 1 88 ? -8.024 4.895 -7.593 1.00 95.25 88 ALA A O 1
ATOM 632 N N . TRP A 1 89 ? -8.311 3.608 -5.769 1.00 94.19 89 TRP A N 1
ATOM 633 C CA . TRP A 1 89 ? -7.282 2.631 -6.131 1.00 94.19 89 TRP A CA 1
ATOM 634 C C . TRP A 1 89 ? -7.684 1.782 -7.336 1.00 94.19 89 TRP A C 1
ATOM 636 O O . TRP A 1 89 ? -6.857 1.556 -8.221 1.00 94.19 89 TRP A O 1
ATOM 646 N N . GLU A 1 90 ? -8.950 1.366 -7.418 1.00 93.50 90 GLU A N 1
ATOM 647 C CA . GLU A 1 90 ? -9.478 0.676 -8.599 1.00 93.50 90 GLU A CA 1
ATOM 648 C C . GLU A 1 90 ? -9.417 1.574 -9.841 1.00 93.50 90 GLU A C 1
ATOM 650 O O . GLU A 1 90 ? -8.916 1.153 -10.886 1.00 93.50 90 GLU A O 1
ATOM 655 N N . ALA A 1 91 ? -9.828 2.841 -9.719 1.00 96.19 91 ALA A N 1
ATOM 656 C CA . ALA A 1 91 ? -9.733 3.814 -10.804 1.00 96.19 91 ALA A CA 1
ATOM 657 C C . ALA A 1 91 ? -8.280 4.063 -11.245 1.00 96.19 91 ALA A C 1
ATOM 659 O O . ALA A 1 91 ? -8.013 4.147 -12.442 1.00 96.19 91 ALA A O 1
ATOM 660 N N . ALA A 1 92 ? -7.329 4.144 -10.307 1.00 97.12 92 ALA A N 1
ATOM 661 C CA . ALA A 1 92 ? -5.909 4.262 -10.634 1.00 97.12 92 ALA A CA 1
ATOM 662 C C . ALA A 1 92 ? -5.398 3.034 -11.406 1.00 97.12 92 ALA A C 1
ATOM 664 O O . ALA A 1 92 ? -4.660 3.190 -12.378 1.00 97.12 92 ALA A O 1
ATOM 665 N N . GLY A 1 93 ? -5.839 1.829 -11.028 1.00 95.94 93 GLY A N 1
ATOM 666 C CA . GLY A 1 93 ? -5.548 0.599 -11.766 1.00 95.94 93 GLY A CA 1
ATOM 667 C C . GLY A 1 93 ? -6.038 0.652 -13.216 1.00 95.94 93 GLY A C 1
ATOM 668 O O . GLY A 1 93 ? -5.278 0.325 -14.124 1.00 95.94 93 GLY A O 1
ATOM 669 N N . VAL A 1 94 ? -7.264 1.139 -13.452 1.00 97.50 94 VAL A N 1
ATOM 670 C CA . VAL A 1 94 ? -7.804 1.330 -14.814 1.00 97.50 94 VAL A CA 1
ATOM 671 C C . VAL A 1 94 ? -6.932 2.289 -15.627 1.00 97.50 94 VAL A C 1
ATOM 673 O O . VAL A 1 94 ? -6.542 1.955 -16.741 1.00 97.50 94 VAL A O 1
ATOM 676 N N . VAL A 1 95 ? -6.551 3.438 -15.055 1.00 97.75 95 VAL A N 1
ATOM 677 C CA . VAL A 1 95 ? -5.686 4.422 -15.735 1.00 97.75 95 VAL A CA 1
ATOM 678 C C . VAL A 1 95 ? -4.332 3.814 -16.121 1.00 97.75 95 VAL A C 1
ATOM 680 O O . VAL A 1 95 ? -3.828 4.076 -17.213 1.00 97.75 95 VAL A O 1
ATOM 683 N N . VAL A 1 96 ? -3.743 2.980 -15.257 1.00 96.94 96 VAL A N 1
ATOM 684 C CA . VAL A 1 96 ? -2.479 2.289 -15.558 1.00 96.94 96 VAL A CA 1
ATOM 685 C C . VAL A 1 96 ? -2.633 1.276 -16.687 1.00 96.94 96 VAL A C 1
ATOM 687 O O . VAL A 1 96 ? -1.784 1.227 -17.578 1.00 96.94 96 VAL A O 1
ATOM 690 N N . GLU A 1 97 ? -3.684 0.458 -16.661 1.00 96.31 97 GLU A N 1
ATOM 691 C CA . GLU A 1 97 ? -3.919 -0.545 -17.705 1.00 96.31 97 GLU A CA 1
ATOM 692 C C . GLU A 1 97 ? -4.201 0.124 -19.061 1.00 96.31 97 GLU A C 1
ATOM 694 O O . GLU A 1 97 ? -3.642 -0.297 -20.075 1.00 96.31 97 GLU A O 1
ATOM 699 N N . ASP A 1 98 ? -4.956 1.227 -19.080 1.00 94.94 98 ASP A N 1
ATOM 700 C CA . ASP A 1 98 ? -5.184 2.035 -20.284 1.00 94.94 98 ASP A CA 1
ATOM 701 C C . ASP A 1 98 ? -3.874 2.639 -20.824 1.00 94.94 98 ASP A C 1
ATOM 703 O O . ASP A 1 98 ? -3.622 2.619 -22.037 1.00 94.94 98 ASP A O 1
ATOM 707 N N . ALA A 1 99 ? -3.000 3.135 -19.939 1.00 94.06 99 ALA A N 1
ATOM 708 C CA . ALA A 1 99 ? -1.682 3.648 -20.311 1.00 94.06 99 ALA A CA 1
ATOM 709 C C . ALA A 1 99 ? -0.781 2.545 -20.892 1.00 94.06 99 ALA A C 1
ATOM 711 O O . ALA A 1 99 ? -0.135 2.750 -21.923 1.00 94.06 99 ALA A O 1
ATOM 712 N N . LEU A 1 100 ? -0.769 1.356 -20.280 1.00 93.00 100 LEU A N 1
ATOM 713 C CA . LEU A 1 100 ? -0.035 0.193 -20.780 1.00 93.00 100 LEU A CA 1
ATOM 714 C C . LEU A 1 100 ? -0.567 -0.261 -22.146 1.00 93.00 100 LEU A C 1
ATOM 716 O O . LEU A 1 100 ? 0.234 -0.476 -23.061 1.00 93.00 100 LEU A O 1
ATOM 720 N N . ALA A 1 101 ? -1.887 -0.340 -22.322 1.00 91.06 101 ALA A N 1
ATOM 721 C CA . ALA A 1 101 ? -2.519 -0.725 -23.583 1.00 91.06 101 ALA A CA 1
ATOM 722 C C . ALA A 1 101 ? -2.236 0.282 -24.712 1.00 91.06 101 ALA A C 1
ATOM 724 O O . ALA A 1 101 ? -1.989 -0.112 -25.851 1.00 91.06 101 ALA A O 1
ATOM 725 N N . SER A 1 102 ? -2.189 1.576 -24.391 1.00 85.38 102 SER A N 1
ATOM 726 C CA . SER A 1 102 ? -1.899 2.646 -25.358 1.00 85.38 102 SER A CA 1
ATOM 727 C C . SER A 1 102 ? -0.425 2.705 -25.789 1.00 85.38 102 SER A C 1
ATOM 729 O O . SER A 1 102 ? -0.084 3.407 -26.738 1.00 85.38 102 SER A O 1
ATOM 731 N N . SER A 1 103 ? 0.465 1.974 -25.108 1.00 71.25 103 SER A N 1
ATOM 732 C CA . SER A 1 103 ? 1.922 2.153 -25.201 1.00 71.25 103 SER A CA 1
ATOM 733 C C . SER A 1 103 ? 2.690 1.103 -26.007 1.00 71.25 103 SER A C 1
ATOM 735 O O . SER A 1 103 ? 3.923 1.173 -26.085 1.00 71.25 103 SER A O 1
ATOM 737 N N . VAL A 1 104 ? 1.992 0.127 -26.598 1.00 64.75 104 VAL A N 1
ATOM 738 C CA . VAL A 1 104 ? 2.598 -1.110 -27.127 1.00 64.75 104 VAL A CA 1
ATOM 739 C C . VAL A 1 104 ? 3.716 -0.840 -28.151 1.00 64.75 104 VAL A C 1
ATOM 741 O O . VAL A 1 104 ? 4.758 -1.488 -28.065 1.00 64.75 104 VAL A O 1
ATOM 744 N N . ASP A 1 105 ? 3.591 0.192 -28.997 1.00 68.19 105 ASP A N 1
ATOM 745 C CA . ASP A 1 105 ? 4.539 0.456 -30.099 1.00 68.19 105 ASP A CA 1
ATOM 746 C C . ASP A 1 105 ? 5.321 1.784 -30.013 1.00 68.19 105 ASP A C 1
ATOM 748 O O . ASP A 1 105 ? 6.207 2.046 -30.832 1.00 68.19 105 ASP A O 1
ATOM 752 N N . THR A 1 106 ? 5.016 2.664 -29.052 1.00 71.06 106 THR A N 1
ATOM 753 C CA . THR A 1 106 ? 5.551 4.045 -29.034 1.00 71.06 106 THR A CA 1
ATOM 754 C C . THR A 1 106 ? 6.456 4.371 -27.854 1.00 71.06 106 THR A C 1
ATOM 756 O O . THR A 1 106 ? 7.094 5.425 -27.870 1.00 71.06 106 THR A O 1
ATOM 759 N N . MET A 1 107 ? 6.524 3.488 -26.858 1.00 82.25 107 MET A N 1
ATOM 760 C CA . MET A 1 107 ? 7.199 3.732 -25.585 1.00 82.25 107 MET A CA 1
ATOM 761 C C . MET A 1 107 ? 8.569 3.050 -25.516 1.00 82.25 107 MET A C 1
ATOM 763 O O . MET A 1 107 ? 8.732 1.898 -25.938 1.00 82.25 107 MET A O 1
ATOM 767 N N . ASP A 1 108 ? 9.559 3.748 -24.957 1.00 85.75 108 ASP A N 1
ATOM 768 C CA . ASP A 1 108 ? 10.848 3.129 -24.654 1.00 85.75 108 ASP A CA 1
ATOM 769 C C . ASP A 1 108 ? 10.728 2.080 -23.531 1.00 85.75 108 ASP A C 1
ATOM 771 O O . ASP A 1 108 ? 9.711 1.959 -22.844 1.00 85.75 108 ASP A O 1
ATOM 775 N N . ALA A 1 109 ? 11.759 1.248 -23.386 1.00 86.19 109 ALA A N 1
ATOM 776 C CA . ALA A 1 109 ? 11.742 0.160 -22.414 1.00 86.19 109 ALA A CA 1
ATOM 777 C C . ALA A 1 109 ? 11.658 0.655 -20.962 1.00 86.19 109 ALA A C 1
ATOM 779 O O . ALA A 1 109 ? 10.979 0.023 -20.160 1.00 86.19 109 ALA A O 1
ATOM 780 N N . SER A 1 110 ? 12.294 1.785 -20.641 1.00 87.06 110 SER A N 1
ATOM 781 C CA . SER A 1 110 ? 12.344 2.323 -19.278 1.00 87.06 110 SER A CA 1
ATOM 782 C C . SER A 1 110 ? 10.972 2.822 -18.828 1.00 87.06 110 SER A C 1
ATOM 784 O O . SER A 1 110 ? 10.487 2.440 -17.767 1.00 87.06 110 SER A O 1
ATOM 786 N N . ALA A 1 111 ? 10.295 3.599 -19.675 1.00 89.00 111 ALA A N 1
ATOM 787 C CA . ALA A 1 111 ? 8.942 4.073 -19.409 1.00 89.00 111 ALA A CA 1
ATOM 788 C C . ALA A 1 111 ? 7.942 2.912 -19.278 1.00 89.00 111 ALA A C 1
ATOM 790 O O . ALA A 1 111 ? 7.064 2.941 -18.415 1.00 89.00 111 ALA A O 1
ATOM 791 N N . ARG A 1 112 ? 8.111 1.844 -20.070 1.00 90.25 112 ARG A N 1
ATOM 792 C CA . ARG A 1 112 ? 7.275 0.640 -19.956 1.00 90.25 112 ARG A CA 1
ATOM 793 C C . ARG A 1 112 ? 7.508 -0.100 -18.637 1.00 90.25 112 ARG A C 1
ATOM 795 O O . ARG A 1 112 ? 6.543 -0.551 -18.024 1.00 90.25 112 ARG A O 1
ATOM 802 N N . GLU A 1 113 ? 8.760 -0.233 -18.199 1.00 91.31 113 GLU A N 1
ATOM 803 C CA . GLU A 1 113 ? 9.083 -0.807 -16.885 1.00 91.31 113 GLU A CA 1
ATOM 804 C C . GLU A 1 113 ? 8.528 0.044 -15.741 1.00 91.31 113 GLU A C 1
ATOM 806 O O . GLU A 1 113 ? 7.991 -0.495 -14.774 1.00 91.31 113 GLU A O 1
ATOM 811 N N . GLU A 1 114 ? 8.574 1.369 -15.868 1.00 93.12 114 GLU A N 1
ATOM 812 C CA . GLU A 1 114 ? 7.991 2.270 -14.877 1.00 93.12 114 GLU A CA 1
ATOM 813 C C . GLU A 1 114 ? 6.466 2.103 -14.785 1.00 93.12 114 GLU A C 1
ATOM 815 O O . GLU A 1 114 ? 5.943 1.931 -13.686 1.00 93.12 114 GLU A O 1
ATOM 820 N N . LEU A 1 115 ? 5.747 2.031 -15.911 1.00 94.38 115 LEU A N 1
ATOM 821 C CA . LEU A 1 115 ? 4.307 1.742 -15.897 1.00 94.38 115 LEU A CA 1
ATOM 822 C C . LEU A 1 115 ? 3.987 0.361 -15.309 1.00 94.38 115 LEU A C 1
ATOM 824 O O . LEU A 1 115 ? 3.013 0.219 -14.571 1.00 94.38 115 LEU A O 1
ATOM 828 N N . ARG A 1 116 ? 4.810 -0.661 -15.581 1.00 95.38 116 ARG A N 1
ATOM 829 C CA . ARG A 1 116 ? 4.661 -1.981 -14.944 1.00 95.38 116 ARG A CA 1
ATOM 830 C C . ARG A 1 116 ? 4.853 -1.897 -13.432 1.00 95.38 116 ARG A C 1
ATOM 832 O O . ARG A 1 116 ? 4.090 -2.517 -12.699 1.00 95.38 116 ARG A O 1
ATOM 839 N N . ARG A 1 117 ? 5.822 -1.115 -12.949 1.00 96.94 117 ARG A N 1
ATOM 840 C CA . ARG A 1 117 ? 6.006 -0.877 -11.511 1.00 96.94 117 ARG A CA 1
ATOM 841 C C . ARG A 1 117 ? 4.771 -0.198 -10.913 1.00 96.94 117 ARG A C 1
ATOM 843 O O . ARG A 1 117 ? 4.254 -0.660 -9.899 1.00 96.94 117 ARG A O 1
ATOM 850 N N . LEU A 1 118 ? 4.265 0.851 -11.564 1.00 96.75 118 LEU A N 1
ATOM 851 C CA . LEU A 1 118 ? 3.073 1.585 -11.123 1.00 96.75 118 LEU A CA 1
ATOM 852 C C . LEU A 1 118 ? 1.825 0.690 -11.109 1.00 96.75 118 LEU A C 1
ATOM 854 O O . LEU A 1 118 ? 1.037 0.764 -10.169 1.00 96.75 118 LEU A O 1
ATOM 858 N N . ARG A 1 119 ? 1.697 -0.248 -12.054 1.00 97.06 119 ARG A N 1
ATOM 859 C CA . ARG A 1 119 ? 0.667 -1.299 -12.023 1.00 97.06 119 ARG A CA 1
ATOM 860 C C . ARG A 1 119 ? 0.744 -2.113 -10.737 1.00 97.06 119 ARG A C 1
ATOM 862 O O . ARG A 1 119 ? -0.259 -2.256 -10.042 1.00 97.06 119 ARG A O 1
ATOM 869 N N . TYR A 1 120 ? 1.925 -2.605 -10.375 1.00 96.94 120 TYR A N 1
ATOM 870 C CA . TYR A 1 120 ? 2.091 -3.367 -9.135 1.00 96.94 120 TYR A CA 1
ATOM 871 C C . TYR A 1 120 ? 1.854 -2.503 -7.891 1.00 96.94 120 TYR A C 1
ATOM 873 O O . TYR A 1 120 ? 1.295 -2.988 -6.913 1.00 96.94 120 TYR A O 1
ATOM 881 N N . ARG A 1 121 ? 2.153 -1.200 -7.940 1.00 95.19 121 ARG A N 1
ATOM 882 C CA . ARG A 1 121 ? 1.774 -0.260 -6.874 1.00 95.19 121 ARG A CA 1
ATOM 883 C C . ARG A 1 121 ? 0.255 -0.115 -6.727 1.00 95.19 121 ARG A C 1
ATOM 885 O O . ARG A 1 121 ? -0.241 -0.095 -5.605 1.00 95.19 121 ARG A O 1
ATOM 892 N N . THR A 1 122 ? -0.504 -0.095 -7.823 1.00 95.00 122 THR A N 1
ATOM 893 C CA . THR A 1 122 ? -1.980 -0.128 -7.748 1.00 95.00 122 THR A CA 1
ATOM 894 C C . THR A 1 122 ? -2.516 -1.475 -7.250 1.00 95.00 122 THR A C 1
ATOM 896 O O . THR A 1 122 ? -3.504 -1.510 -6.520 1.00 95.00 122 THR A O 1
ATOM 899 N N . GLN A 1 123 ? -1.844 -2.593 -7.554 1.00 93.75 123 GLN A N 1
ATOM 900 C CA . GLN A 1 123 ? -2.176 -3.900 -6.968 1.00 93.75 123 GLN A CA 1
ATOM 901 C C . GLN A 1 123 ? -1.967 -3.908 -5.453 1.00 93.75 123 GLN A C 1
ATOM 903 O O . GLN A 1 123 ? -2.809 -4.430 -4.727 1.00 93.75 123 GLN A O 1
ATOM 908 N N . ILE A 1 124 ? -0.892 -3.273 -4.972 1.00 93.50 124 ILE A N 1
ATOM 909 C CA . ILE A 1 124 ? -0.682 -3.058 -3.539 1.00 93.50 124 ILE A CA 1
ATOM 910 C C . ILE A 1 124 ? -1.863 -2.275 -2.957 1.00 93.50 124 ILE A C 1
ATOM 912 O O . ILE A 1 124 ? -2.491 -2.757 -2.025 1.00 93.50 124 ILE A O 1
ATOM 916 N N . GLY A 1 125 ? -2.214 -1.125 -3.540 1.00 91.00 125 GLY A N 1
ATOM 917 C CA . GLY A 1 125 ? -3.311 -0.278 -3.056 1.00 91.00 125 GLY A CA 1
ATOM 918 C C . GLY A 1 125 ? -4.700 -0.933 -3.069 1.00 91.00 125 GLY A C 1
ATOM 919 O O . GLY A 1 125 ? -5.523 -0.665 -2.197 1.00 91.00 125 GLY A O 1
ATOM 920 N N . THR A 1 126 ? -4.954 -1.838 -4.017 1.00 90.56 126 THR A N 1
ATOM 921 C CA . THR A 1 126 ? -6.198 -2.634 -4.095 1.00 90.56 126 THR A CA 1
ATOM 922 C C . THR A 1 126 ? -6.170 -3.895 -3.219 1.00 90.56 126 THR A C 1
ATOM 924 O O . THR A 1 126 ? -7.154 -4.640 -3.167 1.00 90.56 126 THR A O 1
ATOM 927 N N . GLY A 1 127 ? -5.062 -4.147 -2.516 1.00 89.62 127 GLY A N 1
ATOM 928 C CA . GLY A 1 127 ? -4.920 -5.234 -1.556 1.00 89.62 127 GLY A CA 1
ATOM 929 C C . GLY A 1 127 ? -4.472 -6.582 -2.128 1.00 89.62 127 GLY A C 1
ATOM 930 O O . GLY A 1 127 ? -4.558 -7.581 -1.412 1.00 89.62 127 GLY A O 1
ATOM 931 N N . ASP A 1 128 ? -3.988 -6.660 -3.373 1.00 91.38 128 ASP A N 1
ATOM 932 C CA . ASP A 1 128 ? -3.315 -7.857 -3.917 1.00 91.38 128 ASP A CA 1
ATOM 933 C C . ASP A 1 128 ? -1.810 -7.838 -3.603 1.00 91.38 128 ASP A C 1
ATOM 935 O O . ASP A 1 128 ? -0.944 -7.748 -4.477 1.00 91.38 128 ASP A O 1
ATOM 939 N N . LEU A 1 129 ? -1.496 -7.900 -2.308 1.00 92.06 129 LEU A N 1
ATOM 940 C CA . LEU A 1 129 ? -0.136 -7.705 -1.800 1.00 92.06 129 LEU A CA 1
ATOM 941 C C . LEU A 1 129 ? 0.823 -8.820 -2.237 1.00 92.06 129 LEU A C 1
ATOM 943 O O . LEU A 1 129 ? 1.956 -8.543 -2.626 1.00 92.06 129 LEU A O 1
ATOM 947 N N . ALA A 1 130 ? 0.376 -10.079 -2.201 1.00 91.88 130 ALA A N 1
ATOM 948 C CA . ALA A 1 130 ? 1.210 -11.211 -2.603 1.00 91.88 130 ALA A CA 1
ATOM 949 C C . ALA A 1 130 ? 1.447 -11.246 -4.120 1.00 91.88 130 ALA A C 1
ATOM 951 O O . ALA A 1 130 ? 2.573 -11.511 -4.545 1.00 91.88 130 ALA A O 1
ATOM 952 N N . GLY A 1 131 ? 0.421 -10.943 -4.928 1.00 91.69 131 GLY A N 1
ATOM 953 C CA . GLY A 1 131 ? 0.552 -10.846 -6.383 1.00 91.69 131 GLY A CA 1
ATOM 954 C C . GLY A 1 131 ? 1.490 -9.713 -6.800 1.00 91.69 131 GLY A C 1
ATOM 955 O O . GLY A 1 131 ? 2.382 -9.917 -7.629 1.00 91.69 131 GLY A O 1
ATOM 956 N N . ALA A 1 132 ? 1.368 -8.544 -6.169 1.00 94.50 132 ALA A N 1
ATOM 957 C CA . ALA A 1 132 ? 2.285 -7.435 -6.400 1.00 94.50 132 ALA A CA 1
ATOM 958 C C . ALA A 1 132 ? 3.726 -7.791 -6.005 1.00 94.50 132 ALA A C 1
ATOM 960 O O . ALA A 1 132 ? 4.649 -7.570 -6.789 1.00 94.50 132 ALA A O 1
ATOM 961 N N . ALA A 1 133 ? 3.928 -8.387 -4.823 1.00 95.25 133 ALA A N 1
ATOM 962 C CA . ALA A 1 133 ? 5.252 -8.788 -4.353 1.00 95.25 133 ALA A CA 1
ATOM 963 C C . ALA A 1 133 ? 5.924 -9.804 -5.291 1.00 95.25 133 ALA A C 1
ATOM 965 O O . ALA A 1 133 ? 7.106 -9.661 -5.591 1.00 95.25 133 ALA A O 1
ATOM 966 N N . GLU A 1 134 ? 5.175 -10.783 -5.811 1.00 94.69 134 GLU A N 1
ATOM 967 C CA . GLU A 1 134 ? 5.676 -11.758 -6.790 1.00 94.69 134 GLU A CA 1
ATOM 968 C C . GLU A 1 134 ? 6.271 -11.077 -8.024 1.00 94.69 134 GLU A C 1
ATOM 970 O O . GLU A 1 134 ? 7.408 -11.348 -8.427 1.00 94.69 134 GLU A O 1
ATOM 975 N N . ASN A 1 135 ? 5.505 -10.156 -8.602 1.00 96.44 135 ASN A N 1
ATOM 976 C CA . ASN A 1 135 ? 5.901 -9.460 -9.813 1.00 96.44 135 ASN A CA 1
ATOM 977 C C . ASN A 1 135 ? 7.037 -8.459 -9.565 1.00 96.44 135 ASN A C 1
ATOM 979 O O . ASN A 1 135 ? 7.947 -8.346 -10.388 1.00 96.44 135 ASN A O 1
ATOM 983 N N . LEU A 1 136 ? 7.025 -7.769 -8.423 1.00 97.44 136 LEU A N 1
ATOM 984 C CA . LEU A 1 136 ? 8.085 -6.843 -8.030 1.00 97.44 136 LEU A CA 1
ATOM 985 C C . LEU A 1 136 ? 9.401 -7.572 -7.717 1.00 97.44 136 LEU A C 1
ATOM 987 O O . LEU A 1 136 ? 10.464 -7.073 -8.079 1.00 97.44 136 LEU A O 1
ATOM 991 N N . GLU A 1 137 ? 9.370 -8.763 -7.110 1.00 96.69 137 GLU A N 1
ATOM 992 C CA . GLU A 1 137 ? 10.573 -9.589 -6.928 1.00 96.69 137 GLU A CA 1
ATOM 993 C C . GLU A 1 137 ? 11.156 -10.033 -8.274 1.00 96.69 137 GLU A C 1
ATOM 995 O O . GLU A 1 137 ? 12.374 -9.984 -8.473 1.00 96.69 137 GLU A O 1
ATOM 1000 N N . ALA A 1 138 ? 10.298 -10.439 -9.216 1.00 95.62 138 ALA A N 1
ATOM 1001 C CA . ALA A 1 138 ? 10.724 -10.801 -10.564 1.00 95.62 138 ALA A CA 1
ATOM 1002 C C . ALA A 1 138 ? 11.343 -9.603 -11.305 1.00 95.62 138 ALA A C 1
ATOM 1004 O O . ALA A 1 138 ? 12.427 -9.735 -11.877 1.00 95.62 138 ALA A O 1
ATOM 1005 N N . MET A 1 139 ? 10.702 -8.433 -11.236 1.00 95.94 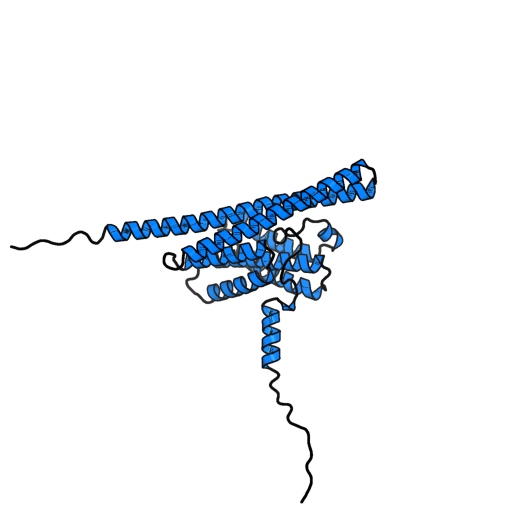139 MET A N 1
ATOM 1006 C CA . MET A 1 139 ? 11.209 -7.173 -11.790 1.00 95.94 139 MET A CA 1
ATOM 1007 C C . MET A 1 139 ? 12.551 -6.784 -11.158 1.00 95.94 139 MET A C 1
ATOM 1009 O O . MET A 1 139 ? 13.506 -6.456 -11.863 1.00 95.94 139 MET A O 1
ATOM 1013 N N . LEU A 1 140 ? 12.670 -6.894 -9.832 1.00 96.06 140 LEU A N 1
ATOM 1014 C CA . LEU A 1 140 ? 13.913 -6.602 -9.128 1.00 96.06 140 LEU A CA 1
ATOM 1015 C C . LEU A 1 140 ? 15.045 -7.536 -9.568 1.00 96.06 140 LEU A C 1
ATOM 1017 O O . LEU A 1 140 ? 16.155 -7.066 -9.812 1.00 96.06 140 LEU A O 1
ATOM 1021 N N . LYS A 1 141 ? 14.774 -8.841 -9.690 1.00 94.81 141 LYS A N 1
ATOM 1022 C CA . LYS A 1 141 ? 15.753 -9.826 -10.167 1.00 94.81 141 LYS A CA 1
ATOM 1023 C C . LYS A 1 141 ? 16.246 -9.475 -11.572 1.00 94.81 141 LYS A C 1
ATOM 1025 O O . LYS A 1 141 ? 17.450 -9.375 -11.777 1.00 94.81 141 LYS A O 1
ATOM 1030 N N . GLN A 1 142 ? 15.330 -9.210 -12.504 1.00 93.25 142 GLN A N 1
ATOM 1031 C CA . GLN A 1 142 ? 15.678 -8.816 -13.876 1.00 93.25 142 GLN A CA 1
ATOM 1032 C C . GLN A 1 142 ? 16.534 -7.541 -13.911 1.00 93.25 142 GLN A C 1
ATOM 1034 O O . GLN A 1 142 ? 17.491 -7.451 -14.674 1.00 93.25 142 GLN A O 1
ATOM 1039 N N . SER A 1 143 ? 16.229 -6.570 -13.047 1.00 91.94 143 SER A N 1
ATOM 1040 C CA . SER A 1 143 ? 16.983 -5.319 -12.937 1.00 91.94 143 SER A CA 1
ATOM 1041 C C . SER A 1 143 ? 18.366 -5.479 -12.280 1.00 91.94 143 SER A C 1
ATOM 1043 O O . SER A 1 143 ? 19.245 -4.647 -12.493 1.00 91.94 143 SER A O 1
ATOM 1045 N N . ILE A 1 144 ? 18.577 -6.516 -11.464 1.00 90.56 144 ILE A N 1
ATOM 1046 C CA . ILE A 1 144 ? 19.897 -6.865 -10.908 1.00 90.56 144 ILE A CA 1
ATOM 1047 C C . ILE A 1 144 ? 20.749 -7.584 -11.958 1.00 90.56 144 ILE A C 1
ATOM 1049 O O . ILE A 1 144 ? 21.938 -7.298 -12.073 1.00 90.56 144 ILE A O 1
ATOM 1053 N N . ASP A 1 145 ? 20.135 -8.478 -12.734 1.00 91.19 145 ASP A N 1
ATOM 1054 C CA . ASP A 1 145 ? 20.814 -9.269 -13.765 1.00 91.19 145 ASP A CA 1
ATOM 1055 C C . ASP A 1 145 ? 21.150 -8.432 -15.024 1.00 91.19 145 ASP A C 1
ATOM 1057 O O . ASP A 1 145 ? 21.896 -8.884 -15.894 1.00 91.19 145 ASP A O 1
ATOM 1061 N N . SER A 1 146 ? 20.631 -7.201 -15.118 1.00 87.94 146 SER A N 1
ATOM 1062 C CA . SER A 1 146 ? 20.882 -6.264 -16.217 1.00 87.94 146 SER A CA 1
ATOM 1063 C C . SER A 1 146 ? 21.889 -5.170 -15.815 1.00 87.94 146 SER A C 1
ATOM 1065 O O . SER A 1 146 ? 21.566 -4.322 -14.978 1.00 87.94 146 SER A O 1
ATOM 1067 N N . PRO A 1 147 ? 23.097 -5.134 -16.413 1.00 80.50 147 PRO A N 1
ATOM 1068 C CA . PRO A 1 147 ? 24.149 -4.184 -16.035 1.00 80.50 147 PRO A CA 1
ATOM 1069 C C . PRO A 1 147 ? 23.800 -2.721 -16.348 1.00 80.50 147 PRO A C 1
ATOM 1071 O O . PRO A 1 147 ? 24.283 -1.824 -15.660 1.00 80.50 147 PRO A O 1
ATOM 1074 N N . ASP A 1 148 ? 22.925 -2.482 -17.328 1.00 83.56 148 ASP A N 1
ATOM 1075 C CA . ASP A 1 148 ? 22.509 -1.139 -17.756 1.00 83.56 148 ASP A CA 1
ATOM 1076 C C . ASP A 1 148 ? 21.247 -0.636 -17.033 1.00 83.56 148 ASP A C 1
ATOM 1078 O O . ASP A 1 148 ? 20.747 0.454 -17.319 1.00 83.56 148 ASP A O 1
ATOM 1082 N N . ALA A 1 149 ? 20.686 -1.422 -16.106 1.00 83.19 149 ALA A N 1
ATOM 1083 C CA . ALA A 1 149 ? 19.461 -1.038 -15.421 1.00 83.19 149 ALA A CA 1
ATOM 1084 C C . ALA A 1 149 ? 19.683 0.133 -14.451 1.00 83.19 149 ALA A C 1
ATOM 1086 O O . ALA A 1 149 ? 20.589 0.110 -13.609 1.00 83.19 149 ALA A O 1
ATOM 1087 N N . ASP A 1 150 ? 18.776 1.111 -14.519 1.00 86.38 150 ASP A N 1
ATOM 1088 C CA . ASP A 1 150 ? 18.768 2.304 -13.674 1.00 86.38 150 ASP A CA 1
ATOM 1089 C C . ASP A 1 150 ? 18.761 1.941 -12.169 1.00 86.38 150 ASP A C 1
ATOM 1091 O O . ASP A 1 150 ? 17.810 1.319 -11.675 1.00 86.38 150 ASP A O 1
ATOM 1095 N N . PRO A 1 151 ? 19.789 2.348 -11.396 1.00 87.94 151 PRO A N 1
ATOM 1096 C CA . PRO A 1 151 ? 19.810 2.164 -9.949 1.00 87.94 151 PRO A CA 1
ATOM 1097 C C . PRO A 1 151 ? 18.611 2.791 -9.227 1.00 87.94 151 PRO A C 1
ATOM 1099 O O . PRO A 1 151 ? 18.159 2.241 -8.220 1.00 87.94 151 PRO A O 1
ATOM 1102 N N . ALA A 1 152 ? 18.071 3.908 -9.724 1.00 89.06 152 ALA A N 1
ATOM 1103 C CA . ALA A 1 152 ? 16.922 4.558 -9.102 1.00 89.06 152 ALA A CA 1
ATOM 1104 C C . ALA A 1 152 ? 15.640 3.728 -9.270 1.00 89.06 152 ALA A C 1
ATOM 1106 O O . ALA A 1 152 ? 14.840 3.646 -8.337 1.00 89.06 152 ALA A O 1
ATOM 1107 N N . HIS A 1 153 ? 15.466 3.037 -10.399 1.00 90.25 153 HIS A N 1
ATOM 1108 C CA . HIS A 1 153 ? 14.371 2.084 -10.581 1.00 90.25 153 HIS A CA 1
ATOM 1109 C C . HIS A 1 153 ? 14.442 0.932 -9.561 1.00 90.25 153 HIS A C 1
ATOM 1111 O O . HIS A 1 153 ? 13.455 0.637 -8.887 1.00 90.25 153 HIS A O 1
ATOM 1117 N N . ARG A 1 154 ? 15.632 0.354 -9.334 1.00 92.69 154 ARG A N 1
ATOM 1118 C CA . ARG A 1 154 ? 15.851 -0.684 -8.301 1.00 92.69 154 ARG A CA 1
ATOM 1119 C C . ARG A 1 154 ? 15.494 -0.230 -6.886 1.00 92.69 154 ARG A C 1
ATOM 1121 O O . ARG A 1 154 ? 15.109 -1.058 -6.056 1.00 92.69 154 ARG A O 1
ATOM 1128 N N . ILE A 1 155 ? 15.681 1.053 -6.594 1.00 92.69 155 ILE A N 1
ATOM 1129 C CA . ILE A 1 155 ? 15.291 1.667 -5.324 1.00 92.69 155 ILE A CA 1
ATOM 1130 C C . ILE A 1 155 ? 13.764 1.740 -5.228 1.00 92.69 155 ILE A C 1
ATOM 1132 O O . ILE A 1 155 ? 13.214 1.229 -4.256 1.00 92.69 155 ILE A O 1
ATOM 1136 N N . ARG A 1 156 ? 13.082 2.283 -6.247 1.00 93.50 156 ARG A N 1
ATOM 1137 C CA . ARG A 1 156 ? 11.611 2.396 -6.265 1.00 93.50 156 ARG A CA 1
ATOM 1138 C C . ARG A 1 156 ? 10.927 1.032 -6.128 1.00 93.50 156 ARG A C 1
ATOM 1140 O O . ARG A 1 156 ? 10.027 0.880 -5.313 1.00 93.50 156 ARG A O 1
ATOM 1147 N N . VAL A 1 157 ? 11.419 0.013 -6.838 1.00 96.31 157 VAL A N 1
ATOM 1148 C CA . VAL A 1 157 ? 10.904 -1.367 -6.731 1.00 96.31 157 VAL A CA 1
ATOM 1149 C C . VAL A 1 157 ? 11.065 -1.928 -5.314 1.00 96.31 157 VAL A C 1
ATOM 1151 O O . VAL A 1 157 ? 10.167 -2.594 -4.807 1.00 96.31 157 VAL A O 1
ATOM 1154 N N . ARG A 1 158 ? 12.189 -1.651 -4.636 1.00 96.50 158 ARG A N 1
ATOM 1155 C CA . ARG A 1 158 ? 12.371 -2.061 -3.233 1.00 96.50 158 ARG A CA 1
ATOM 1156 C C . ARG A 1 158 ? 11.441 -1.316 -2.289 1.00 96.50 158 ARG A C 1
ATOM 1158 O O . ARG A 1 158 ? 10.960 -1.929 -1.346 1.00 96.50 158 ARG A O 1
ATOM 1165 N N . GLU A 1 159 ? 11.204 -0.028 -2.515 1.00 94.88 159 GLU A N 1
ATOM 1166 C CA . GLU A 1 159 ? 10.250 0.749 -1.718 1.00 94.88 159 GLU A CA 1
ATOM 1167 C C . GLU A 1 159 ? 8.839 0.143 -1.838 1.00 94.88 159 GLU A C 1
ATOM 1169 O O . GLU A 1 159 ? 8.190 -0.075 -0.816 1.00 94.88 159 GLU A O 1
ATOM 1174 N N . ASP A 1 160 ? 8.417 -0.255 -3.044 1.00 96.12 160 ASP A N 1
ATOM 1175 C CA . ASP A 1 160 ? 7.141 -0.954 -3.250 1.00 96.12 160 ASP A CA 1
ATOM 1176 C C . ASP A 1 160 ? 7.117 -2.358 -2.608 1.00 96.12 160 ASP A C 1
ATOM 1178 O O . ASP A 1 160 ? 6.120 -2.733 -1.991 1.00 96.12 160 ASP A O 1
ATOM 1182 N N . LEU A 1 161 ? 8.220 -3.120 -2.661 1.00 96.94 161 LEU A N 1
ATOM 1183 C CA . LEU A 1 161 ? 8.333 -4.415 -1.966 1.00 96.94 161 LEU A CA 1
ATOM 1184 C C . LEU A 1 161 ? 8.238 -4.275 -0.445 1.00 96.94 161 LEU A C 1
ATOM 1186 O O . LEU A 1 161 ? 7.593 -5.099 0.204 1.00 96.94 161 LEU A O 1
ATOM 1190 N N . VAL A 1 162 ? 8.864 -3.243 0.130 1.00 95.88 162 VAL A N 1
ATOM 1191 C CA . VAL A 1 162 ? 8.747 -2.950 1.563 1.00 95.88 162 VAL A CA 1
ATOM 1192 C C . VAL A 1 162 ? 7.286 -2.732 1.928 1.00 95.88 162 VAL A C 1
ATOM 1194 O O . VAL A 1 162 ? 6.823 -3.358 2.878 1.00 95.88 162 VAL A O 1
ATOM 1197 N N . MET A 1 163 ? 6.559 -1.912 1.161 1.00 92.94 163 MET A N 1
ATOM 1198 C CA . MET A 1 163 ? 5.130 -1.683 1.390 1.00 92.94 163 MET A CA 1
ATOM 1199 C C . MET A 1 163 ? 4.344 -2.997 1.299 1.00 92.94 163 MET A C 1
ATOM 1201 O O . MET A 1 163 ? 3.689 -3.383 2.266 1.00 92.94 163 MET A O 1
ATOM 1205 N N . ALA A 1 164 ? 4.465 -3.737 0.192 1.00 93.81 164 ALA A N 1
ATOM 1206 C CA . ALA A 1 164 ? 3.730 -4.988 -0.008 1.00 93.81 164 ALA A CA 1
ATOM 1207 C C . ALA A 1 164 ? 3.925 -5.974 1.157 1.00 93.81 164 ALA A C 1
ATOM 1209 O O . ALA A 1 164 ? 2.954 -6.500 1.705 1.00 93.81 164 ALA A O 1
ATOM 1210 N N . TYR A 1 165 ? 5.177 -6.187 1.575 1.00 95.38 165 TYR A N 1
ATOM 1211 C CA . TYR A 1 165 ? 5.505 -7.120 2.648 1.00 95.38 165 TYR A CA 1
ATOM 1212 C C . TYR A 1 165 ? 5.096 -6.630 4.033 1.00 95.38 165 TYR A C 1
ATOM 1214 O O . TYR A 1 165 ? 4.535 -7.401 4.814 1.00 95.38 165 TYR A O 1
ATOM 1222 N N . TYR A 1 166 ? 5.356 -5.362 4.345 1.00 94.19 166 TYR A N 1
ATOM 1223 C CA . TYR A 1 166 ? 5.018 -4.791 5.644 1.00 94.19 166 TYR A CA 1
ATOM 1224 C C . TYR A 1 166 ? 3.504 -4.823 5.880 1.00 94.19 166 TYR A C 1
ATOM 1226 O O . TYR A 1 166 ? 3.041 -5.339 6.901 1.00 94.19 166 TYR A O 1
ATOM 1234 N N . HIS A 1 167 ? 2.719 -4.346 4.911 1.00 90.88 167 HIS A N 1
ATOM 1235 C CA . HIS A 1 167 ? 1.266 -4.298 5.049 1.00 90.88 167 HIS A CA 1
ATOM 1236 C C . HIS A 1 167 ? 0.653 -5.695 5.090 1.00 90.88 167 HIS A C 1
ATOM 1238 O O . HIS A 1 167 ? -0.257 -5.936 5.882 1.00 90.88 167 HIS A O 1
ATOM 1244 N N . ALA A 1 168 ? 1.202 -6.646 4.335 1.00 92.25 168 ALA A N 1
ATOM 1245 C CA . ALA A 1 168 ? 0.765 -8.030 4.415 1.00 92.25 168 ALA A CA 1
ATOM 1246 C C . ALA A 1 168 ? 1.024 -8.646 5.789 1.00 92.25 168 ALA A C 1
ATOM 1248 O O . ALA A 1 168 ? 0.111 -9.223 6.376 1.00 92.25 168 ALA A O 1
ATOM 1249 N N . ALA A 1 169 ? 2.240 -8.498 6.324 1.00 93.69 169 ALA A N 1
ATOM 1250 C CA . ALA A 1 169 ? 2.581 -9.012 7.647 1.00 93.69 169 ALA A CA 1
ATOM 1251 C C . ALA A 1 169 ? 1.671 -8.415 8.729 1.00 93.69 169 ALA A C 1
ATOM 1253 O O . ALA A 1 169 ? 1.181 -9.137 9.600 1.00 93.69 169 ALA A O 1
ATOM 1254 N N . ARG A 1 170 ? 1.388 -7.110 8.636 1.00 91.62 170 ARG A N 1
ATOM 1255 C CA . ARG A 1 170 ? 0.464 -6.425 9.542 1.00 91.62 170 ARG A CA 1
ATOM 1256 C C . ARG A 1 170 ? -0.949 -7.001 9.462 1.00 91.62 170 ARG A C 1
ATOM 1258 O O . ARG A 1 170 ? -1.515 -7.325 10.499 1.00 91.62 170 ARG A O 1
ATOM 1265 N N . LEU A 1 171 ? -1.499 -7.204 8.265 1.00 89.44 171 LEU A N 1
A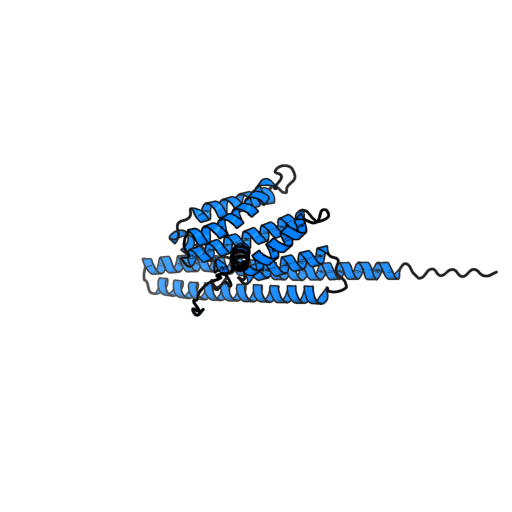TOM 1266 C CA . LEU A 1 171 ? -2.844 -7.777 8.092 1.00 89.44 171 LEU A CA 1
ATOM 1267 C C . LEU A 1 171 ? -2.937 -9.229 8.553 1.00 89.44 171 LEU A C 1
ATOM 1269 O O . LEU A 1 171 ? -3.907 -9.599 9.208 1.00 89.44 171 LEU A O 1
ATOM 1273 N N . MET A 1 172 ? -1.927 -10.044 8.245 1.00 91.38 172 MET A N 1
ATOM 1274 C CA . MET A 1 172 ? -1.837 -11.419 8.741 1.00 91.38 172 MET A CA 1
ATOM 1275 C C . MET A 1 172 ? -1.881 -11.442 10.269 1.00 91.38 172 MET A C 1
ATOM 1277 O O . MET A 1 172 ? -2.613 -12.230 10.866 1.00 91.38 172 MET A O 1
ATOM 1281 N N . ARG A 1 173 ? -1.146 -10.528 10.910 1.00 91.75 173 ARG A N 1
ATOM 1282 C CA . ARG A 1 173 ? -1.136 -10.398 12.364 1.00 91.75 173 ARG A CA 1
ATOM 1283 C C . ARG A 1 173 ? -2.490 -9.953 12.927 1.00 91.75 173 ARG A C 1
ATOM 1285 O O . ARG A 1 173 ? -2.963 -10.588 13.863 1.00 91.75 173 ARG A O 1
ATOM 1292 N N . LEU A 1 174 ? -3.126 -8.935 12.339 1.00 87.88 174 LEU A N 1
ATOM 1293 C CA . LEU A 1 174 ? -4.466 -8.458 12.729 1.00 87.88 174 LEU A CA 1
ATOM 1294 C C . LEU A 1 174 ? -5.553 -9.536 12.545 1.00 87.88 174 LEU A C 1
ATOM 1296 O O . LEU A 1 174 ? -6.511 -9.597 13.308 1.00 87.88 174 LEU A O 1
ATOM 1300 N N . ARG A 1 175 ? -5.397 -10.432 11.561 1.00 87.56 175 ARG A N 1
ATOM 1301 C CA . ARG A 1 175 ? -6.285 -11.590 11.346 1.00 87.56 175 ARG A CA 1
ATOM 1302 C C . ARG A 1 175 ? -6.081 -12.715 12.370 1.00 87.56 175 ARG A C 1
ATOM 1304 O O . ARG A 1 175 ? -6.916 -13.613 12.461 1.00 87.56 175 ARG A O 1
ATOM 1311 N N . GLY A 1 176 ? -4.992 -12.677 13.138 1.00 90.00 176 GLY A N 1
ATOM 1312 C CA . GLY A 1 176 ? -4.639 -13.721 14.099 1.00 90.00 176 GLY A CA 1
ATOM 1313 C C . GLY A 1 176 ? -3.848 -14.884 13.499 1.00 90.00 176 GLY A C 1
ATOM 1314 O O . GLY A 1 176 ? -3.850 -15.977 14.067 1.00 90.00 176 GLY A O 1
ATOM 1315 N N . ASP A 1 177 ? -3.165 -14.682 12.368 1.00 91.25 177 ASP A N 1
ATOM 1316 C CA . ASP A 1 177 ? -2.276 -15.706 11.820 1.00 91.25 177 ASP A CA 1
ATOM 1317 C C . ASP A 1 177 ? -1.142 -16.040 12.812 1.00 91.25 177 ASP A C 1
ATOM 1319 O O . ASP A 1 177 ? -0.690 -15.168 13.567 1.00 91.25 177 ASP A O 1
ATOM 1323 N N . PRO A 1 178 ? -0.608 -17.278 12.790 1.00 92.38 178 PRO A N 1
ATOM 1324 C CA . PRO A 1 178 ? 0.484 -17.670 13.671 1.00 92.38 178 PRO A CA 1
ATOM 1325 C C . PRO A 1 178 ? 1.695 -16.741 13.552 1.00 92.38 178 PRO A C 1
ATOM 1327 O O . PRO A 1 178 ? 2.093 -16.365 12.450 1.00 92.38 178 PRO A O 1
ATOM 1330 N N . GLU A 1 179 ? 2.356 -16.464 14.677 1.00 92.06 179 GLU A N 1
ATOM 1331 C CA . GLU A 1 179 ? 3.538 -15.593 14.743 1.00 92.06 179 GLU A CA 1
ATOM 1332 C C . GLU A 1 179 ? 4.619 -15.942 13.724 1.00 92.06 179 GLU A C 1
ATOM 1334 O O . GLU A 1 179 ? 5.148 -15.078 13.025 1.00 92.06 179 GLU A O 1
ATOM 1339 N N . ARG A 1 180 ? 4.892 -17.238 13.575 1.00 91.81 180 ARG A N 1
ATOM 1340 C CA . ARG A 1 180 ? 5.845 -17.735 12.585 1.00 91.81 180 ARG A CA 1
ATOM 1341 C C . ARG A 1 180 ? 5.474 -17.321 11.157 1.00 91.81 180 ARG A C 1
ATOM 1343 O O . ARG A 1 180 ? 6.376 -17.073 10.367 1.00 91.81 180 ARG A O 1
ATOM 1350 N N . ALA A 1 181 ? 4.188 -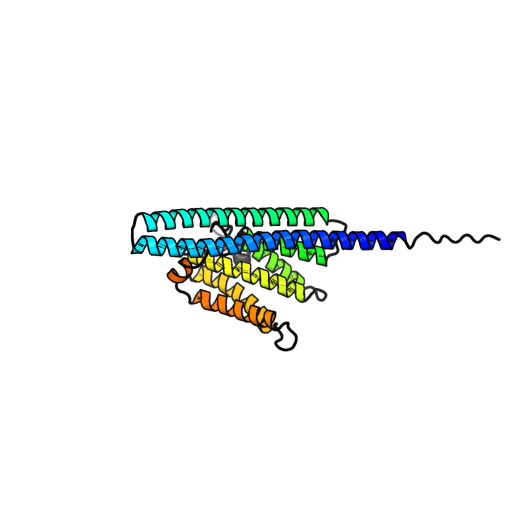17.262 10.813 1.00 91.25 181 ALA A N 1
ATOM 1351 C CA . ALA A 1 181 ? 3.735 -16.941 9.465 1.00 91.25 181 ALA A CA 1
ATOM 1352 C C . ALA A 1 181 ? 3.945 -15.456 9.141 1.00 91.25 181 ALA A C 1
ATOM 1354 O O . ALA A 1 181 ? 4.633 -15.144 8.170 1.00 91.25 181 ALA A O 1
ATOM 1355 N N . TRP A 1 182 ? 3.428 -14.538 9.965 1.00 93.38 182 TRP A N 1
ATOM 1356 C CA . TRP A 1 182 ? 3.561 -13.106 9.678 1.00 93.38 182 TRP A CA 1
ATOM 1357 C C . TRP A 1 182 ? 4.992 -12.588 9.876 1.00 93.38 182 TRP A C 1
ATOM 1359 O O . TRP A 1 182 ? 5.421 -11.708 9.130 1.00 93.38 182 TRP A O 1
ATOM 1369 N N . ARG A 1 183 ? 5.790 -13.172 10.787 1.00 94.12 183 ARG A N 1
ATOM 1370 C CA . ARG A 1 183 ? 7.216 -12.816 10.926 1.00 94.12 183 ARG A CA 1
ATOM 1371 C C . ARG A 1 183 ? 8.039 -13.167 9.689 1.00 94.12 183 ARG A C 1
ATOM 1373 O O . ARG A 1 183 ? 8.952 -12.423 9.352 1.00 94.12 183 ARG A O 1
ATOM 1380 N N . LEU A 1 184 ? 7.720 -14.259 8.987 1.00 94.19 184 LEU A N 1
ATOM 1381 C CA . LEU A 1 184 ? 8.400 -14.609 7.729 1.00 94.19 184 LEU A CA 1
ATOM 1382 C C . LEU A 1 184 ? 8.153 -13.569 6.628 1.00 94.19 184 LEU A C 1
ATOM 1384 O O . LEU A 1 184 ? 9.037 -13.322 5.808 1.00 94.19 184 LEU A O 1
ATOM 1388 N N . VAL A 1 185 ? 6.959 -12.977 6.599 1.00 94.75 185 VAL A N 1
ATOM 1389 C CA . VAL A 1 185 ? 6.604 -11.912 5.651 1.00 94.75 185 VAL A CA 1
ATOM 1390 C C . VAL A 1 185 ? 7.254 -10.587 6.074 1.00 94.75 185 VAL A C 1
ATOM 1392 O O . VAL A 1 185 ? 7.897 -9.935 5.254 1.00 94.75 185 VAL A O 1
ATOM 1395 N N . SER A 1 186 ? 7.195 -10.243 7.366 1.00 95.44 186 SER A N 1
ATOM 1396 C CA . SER A 1 186 ? 7.845 -9.051 7.942 1.00 95.44 186 SER A CA 1
ATOM 1397 C C . SER A 1 186 ? 9.361 -9.041 7.719 1.00 95.44 186 SER A C 1
ATOM 1399 O O . SER A 1 186 ? 9.941 -8.022 7.344 1.00 95.44 186 SER A O 1
ATOM 1401 N N . GLU A 1 187 ? 10.013 -10.196 7.862 1.00 95.75 187 GLU A N 1
ATOM 1402 C CA . GLU A 1 187 ? 11.452 -10.330 7.640 1.00 95.75 187 GLU A CA 1
ATOM 1403 C C . GLU A 1 187 ? 11.865 -9.933 6.215 1.00 95.75 187 GLU A C 1
ATOM 1405 O O . GLU A 1 187 ? 12.904 -9.302 6.030 1.00 95.75 187 GLU A O 1
ATOM 1410 N N . ARG A 1 188 ? 11.036 -10.204 5.200 1.00 95.56 188 ARG A N 1
ATOM 1411 C CA . ARG A 1 188 ? 11.313 -9.728 3.836 1.00 95.56 188 ARG A CA 1
ATOM 1412 C C . ARG A 1 188 ? 11.206 -8.220 3.707 1.00 95.56 188 ARG A C 1
ATOM 1414 O O . ARG A 1 188 ? 12.068 -7.609 3.073 1.00 95.56 188 ARG A O 1
ATOM 1421 N N . ALA A 1 189 ? 10.198 -7.614 4.338 1.00 95.88 189 ALA A N 1
ATOM 1422 C CA . ALA A 1 189 ? 10.104 -6.159 4.406 1.00 95.88 189 ALA A CA 1
ATOM 1423 C C . ALA A 1 189 ? 11.391 -5.577 5.013 1.00 95.88 189 ALA A C 1
ATOM 1425 O O . ALA A 1 189 ? 11.985 -4.665 4.436 1.00 95.88 189 ALA A O 1
ATOM 1426 N N . ARG A 1 190 ? 11.887 -6.164 6.115 1.00 95.75 190 ARG A N 1
ATOM 1427 C CA . ARG A 1 190 ? 13.151 -5.752 6.747 1.00 95.75 190 ARG A CA 1
ATOM 1428 C C . ARG A 1 190 ? 14.352 -5.895 5.832 1.00 95.75 190 ARG A C 1
ATOM 1430 O O . ARG A 1 190 ? 15.165 -4.980 5.784 1.00 95.75 190 ARG A O 1
ATOM 1437 N N . GLN A 1 191 ? 14.479 -7.006 5.112 1.00 95.62 191 GLN A N 1
ATOM 1438 C CA . GLN A 1 191 ? 15.604 -7.221 4.199 1.00 95.62 191 GLN A CA 1
ATOM 1439 C C . GLN A 1 191 ? 15.665 -6.132 3.124 1.00 95.62 191 GLN A C 1
ATOM 1441 O O . GLN A 1 191 ? 16.724 -5.542 2.905 1.00 95.62 191 GLN A O 1
ATOM 1446 N N . HIS A 1 192 ? 14.531 -5.790 2.507 1.00 96.00 192 HIS A N 1
ATOM 1447 C CA . HIS A 1 192 ? 14.481 -4.703 1.528 1.00 96.00 192 HIS A CA 1
ATOM 1448 C C . HIS A 1 192 ? 14.711 -3.326 2.163 1.00 96.00 192 HIS A C 1
ATOM 1450 O O . HIS A 1 192 ? 15.491 -2.536 1.625 1.00 96.00 192 HIS A O 1
ATOM 1456 N N . ALA A 1 193 ? 14.098 -3.049 3.318 1.00 94.25 193 ALA A N 1
ATOM 1457 C CA . ALA A 1 193 ? 14.262 -1.784 4.034 1.00 94.25 193 ALA A CA 1
ATOM 1458 C C . ALA A 1 193 ? 15.707 -1.565 4.502 1.00 94.25 193 ALA A C 1
ATOM 1460 O O . ALA A 1 193 ? 16.224 -0.455 4.411 1.00 94.25 193 ALA A O 1
ATOM 1461 N N . ARG A 1 194 ? 16.395 -2.628 4.928 1.00 94.06 194 ARG A N 1
ATOM 1462 C CA . ARG A 1 194 ? 17.806 -2.589 5.314 1.00 94.06 194 ARG A CA 1
ATOM 1463 C C . ARG A 1 194 ? 18.701 -2.231 4.135 1.00 94.06 194 ARG A C 1
ATOM 1465 O O . ARG A 1 194 ? 19.510 -1.324 4.267 1.00 94.06 194 ARG A O 1
ATOM 1472 N N . VAL A 1 195 ? 18.505 -2.862 2.975 1.00 93.31 195 VAL A N 1
ATOM 1473 C CA . VAL A 1 195 ? 19.251 -2.506 1.754 1.00 93.31 195 VAL A CA 1
ATOM 1474 C C . VAL A 1 195 ? 19.020 -1.039 1.373 1.00 93.31 195 VAL A C 1
ATOM 1476 O O . VAL A 1 195 ? 19.959 -0.347 0.988 1.00 93.31 195 VAL A O 1
ATOM 1479 N N . LEU A 1 196 ? 17.784 -0.546 1.498 1.00 91.88 196 LEU A N 1
ATOM 1480 C CA . LEU A 1 196 ? 17.458 0.861 1.244 1.00 91.88 196 LEU A CA 1
ATOM 1481 C C . LEU A 1 196 ? 18.134 1.811 2.241 1.00 91.88 196 LEU A C 1
ATOM 1483 O O . LEU A 1 196 ? 18.622 2.863 1.831 1.00 91.88 196 LEU A O 1
ATOM 1487 N N . ALA A 1 197 ? 18.158 1.459 3.527 1.00 89.81 197 ALA A N 1
ATOM 1488 C CA . ALA A 1 197 ? 18.775 2.259 4.580 1.00 89.81 197 ALA A CA 1
ATOM 1489 C C . ALA A 1 197 ? 20.309 2.278 4.474 1.00 89.81 197 ALA A C 1
ATOM 1491 O O . ALA A 1 197 ? 20.913 3.334 4.632 1.00 89.81 197 ALA A O 1
ATOM 1492 N N . GLU A 1 198 ? 20.934 1.139 4.162 1.00 87.81 198 GLU A N 1
ATOM 1493 C CA . GLU A 1 198 ? 22.386 1.022 3.960 1.00 87.81 198 GLU A CA 1
ATOM 1494 C C . GLU A 1 198 ? 22.847 1.728 2.677 1.00 87.81 198 GLU A C 1
ATOM 1496 O O . GLU A 1 198 ? 23.913 2.336 2.652 1.00 87.81 198 GLU A O 1
ATOM 1501 N N . GLY A 1 199 ? 22.037 1.678 1.614 1.00 82.31 199 GLY A N 1
ATOM 1502 C CA . GLY A 1 199 ? 22.321 2.354 0.346 1.00 82.31 199 GLY A CA 1
ATOM 1503 C C . GLY A 1 199 ? 22.013 3.855 0.337 1.00 82.31 199 GLY A C 1
ATOM 1504 O O . GLY A 1 199 ? 22.256 4.517 -0.673 1.00 82.31 199 GLY A O 1
ATOM 1505 N N . ALA A 1 200 ? 21.445 4.405 1.412 1.00 73.75 200 ALA A N 1
ATOM 1506 C CA . ALA A 1 200 ? 21.166 5.828 1.517 1.00 73.75 200 ALA A CA 1
ATOM 1507 C C . ALA A 1 200 ? 22.437 6.577 1.940 1.00 73.75 200 ALA A C 1
ATOM 1509 O O . ALA A 1 200 ? 22.806 6.579 3.110 1.00 73.75 200 ALA A O 1
ATOM 1510 N N . ASP A 1 201 ? 23.114 7.207 0.978 1.00 62.81 201 ASP A N 1
ATOM 1511 C CA . ASP A 1 201 ? 24.313 8.002 1.245 1.00 62.81 201 ASP A CA 1
ATOM 1512 C C . ASP A 1 201 ? 23.973 9.219 2.136 1.00 62.81 201 ASP A C 1
ATOM 1514 O O . ASP A 1 201 ? 23.187 10.082 1.720 1.00 62.81 201 ASP A O 1
ATOM 1518 N N . PRO A 1 202 ? 24.543 9.330 3.352 1.00 54.41 202 PRO A N 1
ATOM 1519 C CA . PRO A 1 202 ? 24.337 10.493 4.210 1.00 54.41 202 PRO A CA 1
ATOM 1520 C C . PRO A 1 202 ? 24.988 11.776 3.663 1.00 54.41 202 PRO A C 1
ATOM 1522 O O . PRO A 1 202 ? 24.619 12.860 4.110 1.00 54.41 202 PRO A O 1
ATOM 1525 N N . ALA A 1 203 ? 25.931 11.683 2.715 1.00 50.31 203 ALA A N 1
ATOM 1526 C CA . ALA A 1 203 ? 26.673 12.822 2.168 1.00 50.31 203 ALA A CA 1
ATOM 1527 C C . ALA A 1 203 ? 26.164 13.314 0.795 1.00 50.31 203 ALA A C 1
ATOM 1529 O O . ALA A 1 203 ? 26.395 14.473 0.450 1.00 50.31 203 ALA A O 1
ATOM 1530 N N . GLY A 1 204 ? 25.470 12.467 0.025 1.00 46.47 204 GLY A N 1
ATOM 1531 C CA . GLY A 1 204 ? 25.001 12.766 -1.339 1.00 46.47 204 GLY A CA 1
ATOM 1532 C C . GLY A 1 204 ? 23.479 12.749 -1.548 1.00 46.47 204 GLY A C 1
ATOM 1533 O O . GLY A 1 204 ? 23.007 13.128 -2.621 1.00 46.47 204 GLY A O 1
ATOM 1534 N N . GLY A 1 205 ? 22.692 12.319 -0.557 1.00 53.34 205 GLY A N 1
ATOM 1535 C CA . GLY A 1 205 ? 21.228 12.306 -0.628 1.00 53.34 205 GLY A CA 1
ATOM 1536 C C . GLY A 1 205 ? 20.580 13.619 -0.171 1.00 53.34 205 GLY A C 1
ATOM 1537 O O . GLY A 1 205 ? 21.094 14.314 0.703 1.00 53.34 205 GLY A O 1
ATOM 1538 N N . LEU A 1 206 ? 19.389 13.937 -0.696 1.00 54.28 206 LEU A N 1
ATOM 1539 C CA . LEU A 1 206 ? 18.467 14.851 -0.006 1.00 54.28 206 LEU A CA 1
ATOM 1540 C C . LEU A 1 206 ? 18.264 14.297 1.410 1.00 54.28 206 LEU A C 1
ATOM 1542 O O . LEU A 1 206 ? 17.713 13.205 1.543 1.00 54.28 206 LEU A O 1
ATOM 1546 N N . LEU A 1 207 ? 18.697 15.0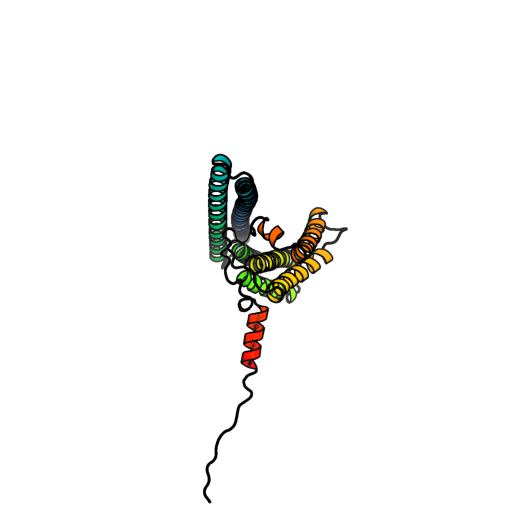31 2.443 1.00 54.81 207 LEU A N 1
ATOM 1547 C CA . LEU A 1 207 ? 18.656 14.618 3.859 1.00 54.81 207 LEU A CA 1
ATOM 1548 C C . LEU A 1 207 ? 17.344 13.902 4.247 1.00 54.81 207 LEU A C 1
ATOM 1550 O O . LEU A 1 207 ? 17.368 12.908 4.964 1.00 54.81 207 LEU A O 1
ATOM 1554 N N . GLY A 1 208 ? 16.203 14.333 3.694 1.00 59.25 208 GLY A N 1
ATOM 1555 C CA . GLY A 1 208 ? 14.897 13.713 3.940 1.00 59.25 208 GLY A CA 1
ATOM 1556 C C . GLY A 1 208 ? 14.719 12.277 3.419 1.00 59.25 208 GLY A C 1
ATOM 1557 O O . GLY A 1 208 ? 14.014 11.495 4.053 1.00 59.25 208 GLY A O 1
ATOM 1558 N N . ALA A 1 209 ? 15.347 11.886 2.306 1.00 61.31 209 ALA A N 1
ATOM 1559 C CA . ALA A 1 209 ? 15.211 10.535 1.748 1.00 61.31 209 ALA A CA 1
ATOM 1560 C C . ALA A 1 209 ? 15.972 9.489 2.581 1.00 61.31 209 ALA A C 1
ATOM 1562 O O . ALA A 1 209 ? 15.450 8.402 2.835 1.00 61.31 209 ALA A O 1
ATOM 1563 N N . THR A 1 210 ? 17.172 9.836 3.056 1.00 67.00 210 THR A N 1
ATOM 1564 C CA . THR A 1 210 ? 17.974 8.987 3.950 1.00 67.00 210 THR A CA 1
ATOM 1565 C C . THR A 1 210 ? 17.267 8.784 5.287 1.00 67.00 210 THR A C 1
ATOM 1567 O O . THR A 1 210 ? 17.065 7.642 5.703 1.00 67.00 210 THR A O 1
ATOM 1570 N N . THR A 1 211 ? 16.780 9.866 5.905 1.00 75.12 211 THR A N 1
ATOM 1571 C CA . THR A 1 211 ? 16.005 9.787 7.152 1.00 75.12 211 THR A CA 1
ATOM 1572 C C . THR A 1 211 ? 14.733 8.958 6.981 1.00 75.12 211 THR A C 1
ATOM 1574 O O . THR A 1 211 ? 14.438 8.118 7.825 1.00 75.12 211 THR A O 1
ATOM 1577 N N . ARG A 1 212 ? 14.001 9.115 5.868 1.00 80.19 212 ARG A N 1
ATOM 1578 C CA . ARG A 1 212 ? 12.779 8.336 5.614 1.00 80.19 212 ARG A CA 1
ATOM 1579 C C . ARG A 1 212 ? 13.049 6.835 5.494 1.00 80.19 212 ARG A C 1
ATOM 1581 O O . ARG A 1 212 ? 12.266 6.040 6.000 1.00 80.19 212 ARG A O 1
ATOM 1588 N N . ARG A 1 213 ? 14.139 6.423 4.840 1.00 85.31 213 ARG A N 1
ATOM 1589 C CA . ARG A 1 213 ? 14.474 4.995 4.678 1.00 85.31 213 ARG A CA 1
ATOM 1590 C C . ARG A 1 213 ? 14.893 4.342 5.991 1.00 85.31 213 ARG A C 1
ATOM 1592 O O . ARG A 1 213 ? 14.475 3.219 6.259 1.00 85.31 213 ARG A O 1
ATOM 1599 N N . GLN A 1 214 ? 15.660 5.056 6.812 1.00 84.44 214 GLN A N 1
ATOM 1600 C CA . GLN A 1 214 ? 16.001 4.616 8.168 1.00 84.44 214 GLN A CA 1
ATOM 1601 C C . GLN A 1 214 ? 14.744 4.498 9.034 1.00 84.44 214 GLN A C 1
ATOM 1603 O O . GLN A 1 214 ? 14.508 3.448 9.626 1.00 84.44 214 GLN A O 1
ATOM 1608 N N . TYR A 1 215 ? 13.883 5.517 8.998 1.00 83.12 215 TYR A N 1
ATOM 1609 C CA . TYR A 1 215 ? 12.599 5.506 9.693 1.00 83.12 215 TYR A CA 1
ATOM 1610 C C . TYR A 1 215 ? 11.717 4.323 9.269 1.00 83.12 215 TYR A C 1
ATOM 1612 O O . TYR A 1 215 ? 11.181 3.621 10.117 1.00 83.12 215 TYR A O 1
ATOM 1620 N N . ASN A 1 216 ? 11.613 4.029 7.970 1.00 85.19 216 ASN A N 1
ATOM 1621 C CA . ASN A 1 216 ? 10.832 2.883 7.497 1.00 85.19 216 ASN A CA 1
ATOM 1622 C C . ASN A 1 216 ? 11.355 1.546 8.056 1.00 85.19 216 ASN A C 1
ATOM 1624 O O . ASN A 1 216 ? 10.557 0.674 8.392 1.00 85.19 216 ASN A O 1
ATOM 1628 N N . LEU A 1 217 ? 12.677 1.370 8.176 1.00 90.88 217 LEU A N 1
ATOM 1629 C CA . LEU A 1 217 ? 13.256 0.175 8.799 1.00 90.88 217 LEU A CA 1
ATOM 1630 C C . LEU A 1 217 ? 12.903 0.097 10.292 1.00 90.88 217 LEU A C 1
ATOM 1632 O O . LEU A 1 217 ? 12.541 -0.974 10.781 1.00 90.88 217 LEU A O 1
ATOM 1636 N N . GLU A 1 218 ? 12.982 1.221 11.002 1.00 90.19 218 GLU A N 1
ATOM 1637 C CA . GLU A 1 218 ? 12.596 1.321 12.413 1.00 90.19 218 GLU A CA 1
ATOM 1638 C C . GLU A 1 218 ? 11.125 0.978 12.630 1.00 90.19 218 GLU A C 1
ATOM 1640 O O . GLU A 1 218 ? 10.826 0.173 13.507 1.00 90.19 218 GLU A O 1
ATOM 1645 N N . VAL A 1 219 ? 10.225 1.490 11.787 1.00 89.38 219 VAL A N 1
ATOM 1646 C CA . VAL A 1 219 ? 8.788 1.183 11.844 1.00 89.38 219 VAL A CA 1
ATOM 1647 C C . VAL A 1 219 ? 8.532 -0.320 11.725 1.00 89.38 219 VAL A C 1
ATOM 1649 O O . VAL A 1 219 ? 7.742 -0.863 12.492 1.00 89.38 219 VAL A O 1
ATOM 1652 N N . ILE A 1 220 ? 9.221 -1.023 10.820 1.00 91.94 220 ILE A N 1
ATOM 1653 C CA . ILE A 1 220 ? 9.053 -2.480 10.676 1.00 91.94 220 ILE A CA 1
ATOM 1654 C C . ILE A 1 220 ? 9.572 -3.214 11.919 1.00 91.94 220 ILE A C 1
ATOM 1656 O O . ILE A 1 220 ? 8.957 -4.176 12.376 1.00 91.94 220 ILE A O 1
ATOM 1660 N N . MET A 1 221 ? 10.700 -2.778 12.485 1.00 90.31 221 MET A N 1
ATOM 1661 C CA . MET A 1 221 ? 11.240 -3.379 13.709 1.00 90.31 221 MET A CA 1
ATOM 1662 C C . MET A 1 221 ? 10.341 -3.134 14.923 1.00 90.31 221 MET A C 1
ATOM 1664 O O . MET A 1 221 ? 10.190 -4.033 15.752 1.00 90.31 221 MET A O 1
ATOM 1668 N N . GLU A 1 222 ? 9.759 -1.941 15.023 1.00 91.94 222 GLU A N 1
ATOM 1669 C CA . GLU A 1 222 ? 8.823 -1.581 16.082 1.00 91.94 222 GLU A CA 1
ATOM 1670 C C . GLU A 1 222 ? 7.536 -2.388 15.957 1.00 91.94 222 GLU A C 1
ATOM 1672 O O . GLU A 1 222 ? 7.133 -3.010 16.936 1.00 91.94 222 GLU A O 1
ATOM 1677 N N . PHE A 1 223 ? 6.980 -2.506 14.746 1.00 92.50 223 PHE A N 1
ATOM 1678 C CA . PHE A 1 223 ? 5.805 -3.332 14.463 1.00 92.50 223 PHE A CA 1
ATOM 1679 C C . PHE A 1 223 ? 5.918 -4.740 15.064 1.00 92.50 223 PHE A C 1
ATOM 1681 O O . PHE A 1 223 ? 4.964 -5.228 15.665 1.00 92.50 223 PHE A O 1
ATOM 1688 N N . GLU A 1 224 ? 7.073 -5.404 14.956 1.00 91.25 224 GLU A N 1
ATOM 1689 C CA . GLU A 1 224 ? 7.248 -6.759 15.502 1.00 91.25 224 GLU A CA 1
ATOM 1690 C C . GLU A 1 224 ? 7.231 -6.828 17.036 1.00 91.25 224 GLU A C 1
ATOM 1692 O O . GLU A 1 224 ? 7.017 -7.902 17.602 1.00 91.25 224 GLU A O 1
ATOM 1697 N N . ARG A 1 225 ? 7.467 -5.700 17.710 1.00 91.44 225 ARG A N 1
ATOM 1698 C CA . ARG A 1 225 ? 7.479 -5.563 19.173 1.00 91.44 225 ARG A CA 1
ATOM 1699 C C . ARG A 1 225 ? 6.171 -4.998 19.712 1.00 91.44 225 ARG A C 1
ATOM 1701 O O . ARG A 1 225 ? 5.826 -5.291 20.855 1.00 91.44 225 ARG A O 1
ATOM 1708 N N . THR A 1 226 ? 5.446 -4.227 18.904 1.00 90.81 226 THR A N 1
ATOM 1709 C CA . THR A 1 226 ? 4.147 -3.658 19.264 1.00 90.81 226 THR A CA 1
ATOM 1710 C C . THR A 1 226 ? 3.182 -4.786 19.630 1.00 90.81 226 THR A C 1
ATOM 1712 O O . THR A 1 226 ? 3.078 -5.748 18.865 1.00 90.81 226 THR A O 1
ATOM 1715 N N . PRO A 1 227 ? 2.492 -4.740 20.781 1.00 88.25 227 PRO A N 1
ATOM 1716 C CA . PRO A 1 227 ? 1.505 -5.753 21.141 1.00 88.25 227 PRO A CA 1
ATOM 1717 C C . PRO A 1 227 ? 0.244 -5.628 20.266 1.00 88.25 227 PRO A C 1
ATOM 1719 O O . PRO A 1 227 ? -0.002 -4.595 19.646 1.00 88.25 227 PRO A O 1
ATOM 1722 N N . LEU A 1 228 ? -0.532 -6.712 20.156 1.00 84.94 228 LEU A N 1
ATOM 1723 C CA . LEU A 1 228 ? -1.649 -6.787 19.201 1.00 84.94 228 LEU A CA 1
ATOM 1724 C C . LEU A 1 228 ? -2.761 -5.771 19.508 1.00 84.94 228 LEU A C 1
ATOM 1726 O O . LEU A 1 228 ? -3.296 -5.169 18.589 1.00 84.94 228 LEU A O 1
ATOM 1730 N N . ASP A 1 229 ? -3.050 -5.525 20.783 1.00 81.44 229 ASP A N 1
ATOM 1731 C CA . ASP A 1 229 ? -4.055 -4.557 21.235 1.00 81.44 229 ASP A CA 1
ATOM 1732 C C . ASP A 1 229 ? -3.732 -3.114 20.817 1.00 81.44 229 ASP A C 1
ATOM 1734 O O . ASP A 1 229 ? -4.633 -2.335 20.507 1.00 81.44 229 ASP A O 1
ATOM 1738 N N . MET A 1 230 ? -2.445 -2.768 20.773 1.00 83.75 230 MET A N 1
ATOM 1739 C CA . MET A 1 230 ? -1.978 -1.478 20.265 1.00 83.75 230 MET A CA 1
ATOM 1740 C C . MET A 1 230 ? -2.095 -1.410 18.739 1.00 83.75 230 MET A C 1
ATOM 1742 O O . MET A 1 230 ? -2.542 -0.393 18.215 1.00 83.75 230 MET A O 1
ATOM 1746 N N . LEU A 1 231 ? -1.771 -2.496 18.028 1.00 83.25 231 LEU A N 1
ATOM 1747 C CA . LEU A 1 231 ? -1.933 -2.567 16.570 1.00 83.25 231 LEU A CA 1
ATOM 1748 C C . LEU A 1 231 ? -3.402 -2.489 16.136 1.00 83.25 231 LEU A C 1
ATOM 1750 O O . LEU A 1 231 ? -3.701 -1.839 15.138 1.00 83.25 231 LEU A O 1
ATOM 1754 N N . ASP A 1 232 ? -4.315 -3.103 16.889 1.00 73.69 232 ASP A N 1
ATOM 1755 C CA . ASP A 1 232 ? -5.761 -3.043 16.638 1.00 73.69 232 ASP A CA 1
ATOM 1756 C C . ASP A 1 232 ? -6.336 -1.628 16.853 1.00 73.69 232 ASP A C 1
ATOM 1758 O O . ASP A 1 232 ? -7.405 -1.296 16.334 1.00 73.69 232 ASP A O 1
ATOM 1762 N N . ALA A 1 233 ? -5.651 -0.786 17.636 1.00 74.25 233 ALA A N 1
ATOM 1763 C CA . ALA A 1 233 ? -6.041 0.601 17.879 1.00 74.25 233 ALA A CA 1
ATOM 1764 C C . ALA A 1 233 ? -5.546 1.570 16.790 1.00 74.25 233 ALA A C 1
ATOM 1766 O O . ALA A 1 233 ? -6.072 2.681 16.669 1.00 74.25 233 ALA A O 1
ATOM 1767 N N . GLU A 1 234 ? -4.552 1.166 16.004 1.00 81.12 234 GLU A N 1
ATOM 1768 C CA . GLU A 1 234 ? -4.050 1.931 14.870 1.00 81.12 234 GLU A CA 1
ATOM 1769 C C . GLU A 1 234 ? -4.988 1.827 13.658 1.00 81.12 234 GLU A C 1
ATOM 1771 O O . GLU A 1 234 ? -5.737 0.866 13.491 1.00 81.12 234 GLU A O 1
ATOM 1776 N N . ALA A 1 235 ? -4.914 2.803 12.749 1.00 74.88 235 ALA A N 1
ATOM 1777 C CA . ALA A 1 235 ? -5.652 2.733 11.490 1.00 74.88 235 ALA A CA 1
ATOM 1778 C C . ALA A 1 235 ? -5.260 1.485 10.682 1.00 74.88 235 ALA A C 1
ATOM 1780 O O . ALA A 1 235 ? -4.092 1.081 10.682 1.00 74.88 235 ALA A O 1
ATOM 1781 N N . LEU A 1 236 ? -6.205 0.896 9.944 1.00 71.88 236 LEU A N 1
ATOM 1782 C CA . LEU A 1 236 ? -5.899 -0.193 9.013 1.00 71.88 236 LEU A CA 1
ATOM 1783 C C . LEU A 1 236 ? -4.864 0.254 7.964 1.00 71.88 236 LEU A C 1
ATOM 1785 O O . LEU A 1 236 ? -4.734 1.454 7.697 1.00 71.88 236 LEU A O 1
ATOM 1789 N N . PRO A 1 237 ? -4.093 -0.690 7.387 1.00 71.50 237 PRO A N 1
ATOM 1790 C CA . PRO A 1 237 ? -3.131 -0.368 6.342 1.00 71.50 237 PRO A CA 1
ATOM 1791 C C . PRO A 1 237 ? -3.774 0.415 5.197 1.00 71.50 237 PRO A C 1
ATOM 1793 O O . PRO A 1 237 ? -4.891 0.116 4.771 1.00 71.50 237 PRO A O 1
ATOM 1796 N N . VAL A 1 238 ? -3.027 1.392 4.692 1.00 67.00 238 VAL A N 1
ATOM 1797 C CA . VAL A 1 238 ? -3.400 2.268 3.574 1.00 67.00 238 VAL A CA 1
ATOM 1798 C C . VAL A 1 238 ? -3.662 1.424 2.308 1.00 67.00 238 VAL A C 1
ATOM 1800 O O . VAL A 1 238 ? -4.523 1.701 1.492 1.00 67.00 238 VAL A O 1
ATOM 1803 N N . GLU A 1 239 ? -3.005 0.290 2.193 1.00 69.62 239 GLU A N 1
ATOM 1804 C CA . GLU A 1 239 ? -2.983 -0.607 1.049 1.00 69.62 239 GLU A CA 1
ATOM 1805 C C . GLU A 1 239 ? -4.093 -1.671 1.158 1.00 69.62 239 GLU A C 1
ATOM 1807 O O . GLU A 1 239 ? -4.123 -2.653 0.424 1.00 69.62 239 GLU A O 1
ATOM 1812 N N . CYS A 1 240 ? -4.995 -1.503 2.135 1.00 70.81 240 CYS A N 1
ATOM 1813 C CA . CYS A 1 240 ? -6.118 -2.392 2.399 1.00 70.81 240 CYS A CA 1
ATOM 1814 C C . CYS A 1 240 ? -7.313 -1.669 3.049 1.00 70.81 240 CYS A C 1
ATOM 1816 O O . CYS A 1 240 ? -7.728 -2.050 4.149 1.00 70.81 240 CYS A O 1
ATOM 1818 N N . PRO A 1 241 ? -7.894 -0.640 2.402 1.00 60.09 241 PRO A N 1
ATOM 1819 C CA . PRO A 1 241 ? -8.927 0.214 2.992 1.00 60.09 241 PRO A CA 1
ATOM 1820 C C . PRO A 1 241 ? -10.078 -0.547 3.676 1.00 60.09 241 PRO A C 1
ATOM 1822 O O . PRO A 1 241 ? -10.545 -0.160 4.738 1.00 60.09 241 PRO A O 1
ATOM 1825 N N . GLY A 1 242 ? -10.523 -1.672 3.114 1.00 58.34 242 GLY A N 1
ATOM 1826 C CA . GLY A 1 242 ? -11.618 -2.467 3.684 1.00 58.34 242 GLY A CA 1
ATOM 1827 C C . GLY A 1 242 ? -11.202 -3.642 4.575 1.00 58.34 242 GLY A C 1
ATOM 1828 O O . GLY A 1 242 ? -12.065 -4.438 4.932 1.00 58.34 242 GLY A O 1
ATOM 1829 N N . GLY A 1 243 ? -9.906 -3.851 4.833 1.00 63.44 243 GLY A N 1
ATOM 1830 C CA . GLY A 1 243 ? -9.381 -5.068 5.477 1.00 63.44 243 GLY A CA 1
ATOM 1831 C C . GLY A 1 243 ? -9.510 -6.358 4.642 1.00 63.44 243 GLY A C 1
ATOM 1832 O O . GLY A 1 243 ? -8.919 -7.378 4.986 1.00 63.44 243 GLY A O 1
ATOM 1833 N N . ASN A 1 244 ? -10.227 -6.318 3.513 1.00 67.81 244 ASN A N 1
ATOM 1834 C CA . ASN A 1 244 ? -10.494 -7.451 2.619 1.00 67.81 244 ASN A CA 1
ATOM 1835 C C . ASN A 1 244 ? -9.380 -7.663 1.582 1.00 67.81 244 ASN A C 1
ATOM 1837 O O . ASN A 1 244 ? -9.637 -7.757 0.380 1.00 67.81 244 ASN A O 1
ATOM 1841 N N . CYS A 1 245 ? -8.133 -7.723 2.039 1.00 76.69 245 CYS A N 1
ATOM 1842 C CA . CYS A 1 245 ? -7.001 -7.971 1.154 1.00 76.69 245 CYS A CA 1
ATOM 1843 C C . CYS A 1 245 ? -6.992 -9.397 0.612 1.00 76.69 245 CYS A C 1
ATOM 1845 O O . CYS A 1 245 ? -7.325 -10.366 1.302 1.00 76.69 245 CYS A O 1
ATOM 1847 N N . LYS A 1 246 ? -6.570 -9.518 -0.644 1.00 76.50 246 LYS A N 1
ATOM 1848 C CA . LYS A 1 246 ? -6.514 -10.779 -1.380 1.00 76.50 246 LYS A CA 1
ATOM 1849 C C . LYS A 1 246 ? -5.176 -11.469 -1.111 1.00 76.50 246 LYS A C 1
ATOM 1851 O O . LYS A 1 246 ? -4.175 -10.829 -0.805 1.00 76.50 246 LYS A O 1
ATOM 1856 N N . ASN A 1 247 ? -5.156 -12.797 -1.241 1.00 76.44 247 ASN A N 1
ATOM 1857 C CA . ASN A 1 247 ? -3.923 -13.598 -1.284 1.00 76.44 247 ASN A CA 1
ATOM 1858 C C . ASN A 1 247 ? -2.980 -13.432 -0.072 1.00 76.44 247 ASN A C 1
ATOM 1860 O O . ASN A 1 247 ? -1.763 -13.529 -0.198 1.00 76.44 247 ASN A O 1
ATOM 1864 N N . LEU A 1 248 ? -3.537 -13.221 1.123 1.00 80.19 248 LEU A N 1
ATOM 1865 C CA . LEU A 1 248 ? -2.766 -13.101 2.366 1.00 80.19 248 LEU A CA 1
ATOM 1866 C C . LEU A 1 248 ? -2.360 -14.445 2.995 1.00 80.19 248 LEU A C 1
ATOM 1868 O O . LEU A 1 248 ? -1.772 -14.461 4.073 1.00 80.19 248 LEU A O 1
ATOM 1872 N N . ASN A 1 249 ? -2.717 -15.582 2.399 1.00 79.81 249 ASN A N 1
ATOM 1873 C CA . ASN A 1 249 ? -2.346 -16.890 2.942 1.00 79.81 249 ASN A CA 1
ATOM 1874 C C . ASN A 1 249 ? -0.857 -17.146 2.703 1.00 79.81 249 ASN A C 1
ATOM 1876 O O . ASN A 1 249 ? -0.340 -16.803 1.647 1.00 79.81 249 ASN A O 1
ATOM 1880 N N . LEU A 1 250 ? -0.152 -17.780 3.646 1.00 78.25 250 LEU A N 1
ATOM 1881 C CA . LEU A 1 250 ? 1.296 -17.991 3.501 1.00 78.25 250 LEU A CA 1
ATOM 1882 C C . LEU A 1 250 ? 1.656 -18.778 2.218 1.00 78.25 250 LEU A C 1
ATOM 1884 O O . LEU A 1 250 ? 2.685 -18.516 1.600 1.00 78.25 250 LEU A O 1
ATOM 1888 N N . ASP A 1 251 ? 0.784 -19.687 1.783 1.00 79.75 251 ASP A N 1
ATOM 1889 C CA . ASP A 1 251 ? 0.984 -20.519 0.589 1.00 79.75 251 ASP A CA 1
ATOM 1890 C C . ASP A 1 251 ? 0.863 -19.749 -0.732 1.00 79.75 251 ASP A C 1
ATOM 1892 O O . ASP A 1 251 ? 1.378 -20.192 -1.756 1.00 79.75 251 ASP A O 1
ATOM 1896 N N . THR A 1 252 ? 0.222 -18.575 -0.732 1.00 78.50 252 THR A N 1
ATOM 1897 C CA . THR A 1 252 ? 0.102 -17.737 -1.933 1.00 78.50 252 THR A CA 1
ATOM 1898 C C . THR A 1 252 ? 1.326 -16.853 -2.166 1.00 78.50 252 THR A C 1
ATOM 1900 O O . THR A 1 252 ? 1.366 -16.137 -3.166 1.00 78.50 252 THR A O 1
ATOM 1903 N N . TRP A 1 253 ? 2.344 -16.921 -1.301 1.00 81.75 253 TRP A N 1
ATOM 1904 C CA . TRP A 1 253 ? 3.545 -16.100 -1.420 1.00 81.75 253 TRP A CA 1
ATOM 1905 C C . TRP A 1 253 ? 4.623 -16.711 -2.330 1.00 81.75 253 TRP A C 1
ATOM 1907 O O . TRP A 1 253 ? 4.811 -17.933 -2.336 1.00 81.75 253 TRP A O 1
ATOM 1917 N N . PRO A 1 254 ? 5.402 -15.877 -3.048 1.00 74.62 254 PRO A N 1
ATOM 1918 C CA . PRO A 1 254 ? 6.293 -16.310 -4.133 1.00 74.62 254 PRO A CA 1
ATOM 1919 C C . PRO A 1 254 ? 7.279 -17.416 -3.745 1.00 74.62 254 PRO A C 1
ATOM 1921 O O . PRO A 1 254 ? 7.451 -18.401 -4.461 1.00 74.62 254 PRO A O 1
ATOM 1924 N N . TRP A 1 255 ? 7.916 -17.288 -2.578 1.00 75.94 255 TRP A N 1
ATOM 1925 C CA . TRP A 1 255 ? 8.915 -18.254 -2.107 1.00 75.94 255 TRP A CA 1
ATOM 1926 C C . TRP A 1 255 ? 8.305 -19.571 -1.642 1.00 75.94 255 TRP A C 1
ATOM 1928 O O . TRP A 1 255 ? 8.978 -20.598 -1.678 1.00 75.94 255 TRP A O 1
ATOM 1938 N N . LYS A 1 256 ? 7.056 -19.545 -1.171 1.00 72.25 256 LYS A N 1
ATOM 1939 C CA . LYS A 1 256 ? 6.368 -20.730 -0.664 1.00 72.25 256 LYS A CA 1
ATOM 1940 C C . LYS A 1 256 ? 5.778 -21.549 -1.804 1.00 72.25 256 LYS A C 1
ATOM 1942 O O . LYS A 1 256 ? 5.935 -22.765 -1.800 1.00 72.25 256 LYS A O 1
ATOM 1947 N N . LYS A 1 257 ? 5.233 -20.887 -2.832 1.00 63.88 257 LYS A N 1
ATOM 1948 C CA . LYS A 1 257 ? 4.839 -21.538 -4.093 1.00 63.88 257 LYS A CA 1
ATOM 1949 C C . LYS A 1 257 ? 6.004 -22.290 -4.737 1.00 63.88 257 LYS A C 1
ATOM 1951 O O . LYS A 1 257 ? 5.829 -23.420 -5.177 1.00 63.88 257 LYS A O 1
ATOM 1956 N N . ARG A 1 258 ? 7.200 -21.686 -4.761 1.00 59.50 258 ARG A N 1
ATOM 1957 C CA . ARG A 1 258 ? 8.405 -22.333 -5.308 1.00 59.50 258 ARG A CA 1
ATOM 1958 C C . ARG A 1 258 ? 8.815 -23.571 -4.515 1.00 59.50 258 ARG A C 1
ATOM 1960 O O . ARG A 1 258 ? 9.057 -24.593 -5.132 1.00 59.50 258 ARG A O 1
ATOM 1967 N N . GLN A 1 259 ? 8.789 -23.516 -3.180 1.00 59.31 259 GLN A N 1
ATOM 1968 C CA . GLN A 1 259 ? 9.044 -24.700 -2.344 1.00 59.31 259 GLN A CA 1
ATOM 1969 C C . GLN A 1 259 ? 8.055 -25.832 -2.627 1.00 59.31 259 GLN A C 1
ATOM 1971 O O . GLN A 1 259 ? 8.480 -26.956 -2.836 1.00 59.31 259 GLN A O 1
ATOM 1976 N N . ASN A 1 260 ? 6.755 -25.540 -2.715 1.00 57.56 260 ASN A N 1
ATOM 1977 C CA . ASN A 1 260 ? 5.758 -26.578 -2.987 1.00 57.56 260 ASN A CA 1
ATOM 1978 C C . ASN A 1 260 ? 5.914 -27.179 -4.403 1.00 57.56 260 ASN A C 1
ATOM 1980 O O . ASN A 1 260 ? 5.666 -28.369 -4.605 1.00 57.56 260 ASN A O 1
ATOM 1984 N N . ASN A 1 261 ? 6.350 -26.380 -5.384 1.00 53.53 261 ASN A N 1
ATOM 1985 C CA . ASN A 1 261 ? 6.640 -26.863 -6.738 1.00 53.53 261 ASN A CA 1
ATOM 1986 C C . ASN A 1 261 ? 7.943 -27.682 -6.800 1.00 53.53 261 ASN A C 1
ATOM 1988 O O . ASN A 1 261 ? 7.991 -28.690 -7.492 1.00 53.53 261 ASN A O 1
ATOM 1992 N N . ASP A 1 262 ? 8.977 -27.296 -6.052 1.00 51.25 262 ASP A N 1
ATOM 1993 C CA . ASP A 1 262 ? 10.239 -28.042 -5.969 1.00 51.25 262 ASP A CA 1
ATOM 1994 C C . ASP A 1 262 ? 10.098 -29.337 -5.140 1.00 51.25 262 ASP A C 1
ATOM 1996 O O . ASP A 1 262 ? 10.718 -30.348 -5.467 1.00 51.25 262 ASP A O 1
ATOM 2000 N N . ASP A 1 263 ? 9.252 -29.346 -4.104 1.00 49.19 263 ASP A N 1
ATOM 2001 C CA . ASP A 1 263 ? 8.924 -30.540 -3.314 1.00 49.19 263 ASP A CA 1
ATOM 2002 C C . ASP A 1 263 ? 8.092 -31.539 -4.143 1.00 49.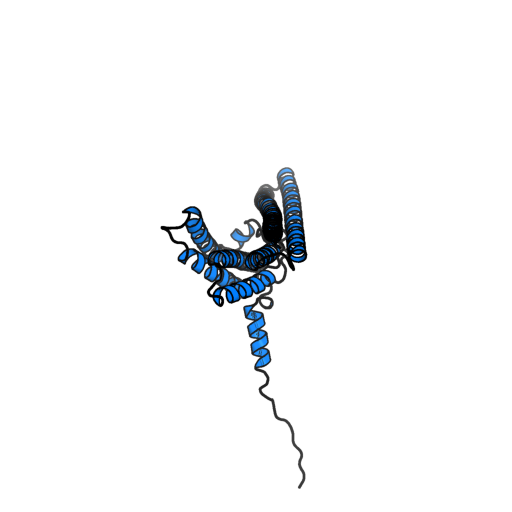19 263 ASP A C 1
ATOM 2004 O O . ASP A 1 263 ? 8.332 -32.742 -4.078 1.00 49.19 263 ASP A O 1
ATOM 2008 N N . SER A 1 264 ? 7.180 -31.053 -4.996 1.00 50.78 264 SER A N 1
ATOM 2009 C CA . SER A 1 264 ? 6.411 -31.900 -5.928 1.00 50.78 264 SER A CA 1
ATOM 2010 C C . SER A 1 264 ? 7.201 -32.361 -7.158 1.00 50.78 264 SER A C 1
ATOM 2012 O O . SER A 1 264 ? 6.836 -33.363 -7.765 1.00 50.78 264 SER A O 1
ATOM 2014 N N . LEU A 1 265 ? 8.311 -31.697 -7.498 1.00 44.75 265 LEU A N 1
ATOM 2015 C CA . LEU A 1 265 ? 9.275 -32.169 -8.502 1.00 44.75 265 LEU A CA 1
ATOM 2016 C C . LEU A 1 265 ? 10.294 -33.175 -7.934 1.00 44.75 265 LEU A C 1
ATOM 2018 O O . LEU A 1 265 ? 11.039 -33.781 -8.701 1.00 44.75 265 LEU A O 1
ATOM 2022 N N . ASN A 1 266 ? 10.331 -33.375 -6.611 1.00 41.88 266 ASN A N 1
ATOM 2023 C CA . ASN A 1 266 ? 11.226 -34.332 -5.948 1.00 41.88 266 ASN A CA 1
ATOM 2024 C C . ASN A 1 266 ? 10.535 -35.626 -5.478 1.00 41.88 266 ASN A C 1
ATOM 2026 O O . ASN A 1 266 ? 11.205 -36.482 -4.894 1.00 41.88 266 ASN A O 1
ATOM 2030 N N . ASP A 1 267 ? 9.245 -35.808 -5.776 1.00 45.66 267 ASP A N 1
ATOM 2031 C CA . ASP A 1 267 ? 8.476 -37.009 -5.407 1.00 45.66 267 ASP A CA 1
ATOM 2032 C C . ASP A 1 267 ? 8.473 -38.105 -6.498 1.00 45.66 267 ASP A C 1
ATOM 2034 O O . ASP A 1 267 ? 7.745 -39.089 -6.411 1.00 45.66 267 ASP A O 1
ATOM 2038 N N . ASP A 1 268 ? 9.370 -38.006 -7.489 1.00 39.72 268 ASP A N 1
ATOM 2039 C CA . ASP A 1 268 ? 9.674 -39.074 -8.462 1.00 39.72 268 ASP A CA 1
ATOM 2040 C C . ASP A 1 268 ? 10.690 -40.106 -7.922 1.00 39.72 268 ASP A C 1
ATOM 2042 O O . ASP A 1 268 ? 11.432 -40.758 -8.666 1.00 39.72 268 ASP A O 1
ATOM 2046 N N . ARG A 1 269 ? 10.726 -40.325 -6.600 1.00 47.38 269 ARG A N 1
ATOM 2047 C CA . ARG A 1 269 ? 11.336 -41.547 -6.058 1.00 47.38 269 ARG A CA 1
ATOM 2048 C C . ARG A 1 269 ? 10.329 -42.677 -6.181 1.00 47.38 269 ARG A C 1
ATOM 2050 O O . ARG A 1 269 ? 9.543 -42.933 -5.275 1.00 47.38 269 ARG A O 1
ATOM 2057 N N . GLY A 1 270 ? 10.402 -43.347 -7.329 1.00 37.75 270 GLY A N 1
ATOM 2058 C CA . GLY A 1 270 ? 9.644 -44.543 -7.663 1.00 37.75 270 GLY A CA 1
ATOM 2059 C C . GLY A 1 270 ? 9.504 -45.508 -6.487 1.00 37.75 270 GLY A C 1
ATOM 2060 O O . GLY A 1 270 ? 10.451 -46.183 -6.083 1.00 37.75 270 GLY A O 1
ATOM 2061 N N . VAL A 1 271 ? 8.276 -45.596 -5.985 1.00 39.38 271 VAL A N 1
ATOM 2062 C CA . VAL A 1 271 ? 7.789 -46.725 -5.200 1.00 39.38 271 VAL A CA 1
ATOM 2063 C C . VAL A 1 271 ? 7.609 -47.889 -6.174 1.00 39.38 271 VAL A C 1
ATOM 2065 O O . VAL A 1 271 ? 6.555 -48.075 -6.775 1.00 39.38 271 VAL A O 1
ATOM 2068 N N . GLY A 1 272 ? 8.685 -48.640 -6.389 1.00 36.00 272 GLY A N 1
ATOM 2069 C CA . GLY A 1 272 ? 8.622 -49.972 -6.971 1.00 36.00 272 GLY A CA 1
ATOM 2070 C C . GLY A 1 272 ? 8.554 -50.999 -5.850 1.00 36.00 272 GLY A C 1
ATOM 2071 O O . GLY A 1 272 ? 9.589 -51.293 -5.266 1.00 36.00 272 GLY A O 1
ATOM 2072 N N . ASP A 1 273 ? 7.346 -51.460 -5.528 1.00 40.69 273 ASP A N 1
ATOM 2073 C CA . ASP A 1 273 ? 6.940 -52.865 -5.298 1.00 40.69 273 ASP A CA 1
ATOM 2074 C C . ASP A 1 273 ? 5.556 -52.849 -4.609 1.00 40.69 273 ASP A C 1
ATOM 2076 O O . ASP A 1 273 ? 5.346 -52.056 -3.685 1.00 40.69 273 ASP A O 1
ATOM 2080 N N . PRO A 1 274 ? 4.569 -53.646 -5.066 1.00 42.59 274 PRO A N 1
ATOM 2081 C CA . PRO A 1 274 ? 4.471 -54.997 -4.513 1.00 42.59 274 PRO A CA 1
ATOM 2082 C C . PRO A 1 274 ? 3.942 -56.058 -5.500 1.00 42.59 274 PRO A C 1
ATOM 2084 O O . PRO A 1 274 ? 2.878 -55.894 -6.098 1.00 42.59 274 PRO A O 1
ATOM 2087 N N . GLY A 1 275 ? 4.569 -57.238 -5.522 1.00 32.41 275 GLY A N 1
ATOM 2088 C CA . GLY A 1 275 ? 3.792 -58.485 -5.536 1.00 32.41 275 GLY A CA 1
ATOM 2089 C C . GLY A 1 275 ? 4.294 -59.642 -6.402 1.00 32.41 275 GLY A C 1
ATOM 2090 O O . GLY A 1 275 ? 4.097 -59.682 -7.610 1.00 32.41 275 GLY A O 1
ATOM 2091 N N . SER A 1 276 ? 4.801 -60.672 -5.718 1.00 39.91 276 SER A N 1
ATOM 2092 C CA . SER A 1 276 ? 4.268 -62.046 -5.757 1.00 39.91 276 SER A CA 1
ATOM 2093 C C . SER A 1 276 ? 3.607 -62.521 -7.067 1.00 39.91 276 SER A C 1
ATOM 2095 O O . SER A 1 276 ? 2.417 -62.301 -7.296 1.00 39.91 276 SER A O 1
ATOM 2097 N N . SER A 1 277 ? 4.303 -63.389 -7.801 1.00 36.75 277 SER A N 1
ATOM 2098 C CA . SER A 1 277 ? 3.665 -64.519 -8.491 1.00 36.75 277 SER A CA 1
ATOM 2099 C C . SER A 1 277 ? 4.582 -65.743 -8.424 1.00 36.75 277 SER A C 1
ATOM 2101 O O . SER A 1 277 ? 5.750 -65.687 -8.795 1.00 36.75 277 SER A O 1
ATOM 2103 N N . GLY A 1 278 ? 4.065 -66.832 -7.849 1.00 36.34 278 GLY A N 1
ATOM 2104 C CA . GLY A 1 278 ? 4.742 -68.124 -7.786 1.00 36.34 278 GLY A CA 1
ATOM 2105 C C . GLY A 1 278 ? 4.489 -68.980 -9.026 1.00 36.34 278 GLY A C 1
ATOM 2106 O O . GLY A 1 278 ? 3.547 -68.733 -9.777 1.00 36.34 278 GLY A O 1
ATOM 2107 N N . GLY A 1 279 ? 5.293 -70.036 -9.170 1.00 34.19 279 GLY A N 1
ATOM 2108 C CA . GLY A 1 279 ? 5.016 -71.179 -10.042 1.00 34.19 279 GLY A CA 1
ATOM 2109 C C . GLY A 1 279 ? 6.182 -71.550 -10.956 1.00 34.1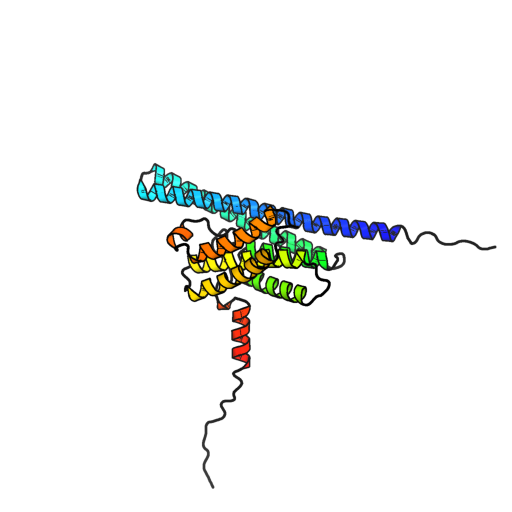9 279 GLY A C 1
ATOM 2110 O O . GLY A 1 279 ? 6.405 -70.876 -11.959 1.00 34.19 279 GLY A O 1
ATOM 2111 N N . GLY A 1 280 ? 6.873 -72.647 -10.624 1.00 31.61 280 GLY A N 1
ATOM 2112 C CA . GLY A 1 280 ? 7.920 -73.276 -11.435 1.00 31.61 280 GLY A CA 1
ATOM 2113 C C . GLY A 1 280 ? 8.955 -73.996 -10.594 1.00 31.61 280 GLY A C 1
ATOM 2114 O O . GLY A 1 280 ? 9.971 -73.345 -10.282 1.00 31.61 280 GLY A O 1
#

Foldseek 3Di:
DDDDDDPDPPPVVVVLLVVLVVLLVVLVVVLVVLLVVLLVLLVVLQVLLLQLLVLVVCCVVVVDPVSVVSNVVSVVVSVVSLVVSLVSLVVSLVSLVVSLVVPPPRDDPVSNLVSVLSNLLSCLLNQQLQVSLLVLVVSLVVQVVDPPRDPVSNLSSLVSNLSSLLLLLLLCVLVPHDLVQSVVSLVSSLVSLVVLLVPDDCVPDPVVSNVVSVVSNVVSVVSNVDDNVRSVSGGRRSSCSPSPHPQSDSCSHNVNVVVVVVVVVPPPPDPDDDDDDDDD

pLDDT: mean 81.64, std 17.88, range [31.61, 97.81]

Secondary structure (DSSP, 8-state):
--------SSHHHHHHHHHHHHHHHHHHHHHHHHHHHHHHHHHHHHHHHHHHHHHHHHHHHH--HHHHHHHHHHHHHHHHHHHHHHHHHHHHHHHHHHHHHHTTTT--HHHHHHHHHHHHHHHHHTTBHHHHHHHHHHHHHHHHH-TTS-HHHHHHHHHHHHHHHHHHHHHHHHTT--HHHHHHHHHHHHHHHHHHHHT--TTTS-HHHHHHHHHHHHHHHHHTTS-HHHHHHSPPPTT-TTS--BS-SGGGSHHHHHHHHHHHTS--------------

Radius of gyration: 25.78 Å; chains: 1; bounding box: 54×94×95 Å